Protein AF-A0A3L7XNQ2-F1 (afdb_monomer)

Secondary structure (DSSP, 8-state):
---S-EEEE--EEEES-HHHHHHIIIIIS--EEEEE-SSEEEEEEETTEEEEEEEGGGSSS-TTS---EEEEEE-S-HHHHHHHHHHTT--EEEEEE--TTSSEEEEEEE-TT--EEEEEEE-S-GGGTTTHHHHTTSPPEE-SSTT--EE-EEEEEEEES-HHHHHIIIIIIS--EEEEE-SSBEEEE-SSSEEEEEEETTTSSS---SS-S-EEEEEES-HHHHHHHHHT-TTSEE---S-EESTTS-EEEEEE-TT--EEEEEE--S-TT-HHHHHHTT------------------------PPPP-----

Mean predicted aligned error: 7.53 Å

Radius of gyration: 20.73 Å; Cα contacts (8 Å, |Δi|>4): 669; chains: 1; bounding box: 48×56×75 Å

Sequence (315 aa):
MPIHSLLATNPFFYYADLDAATRFYTETLGLELVADFGIARTIRTSPASFLTLMDIAHSLHKPDEPKAVTLAFVTEEVEEWYAHLQSQNVPIRHPLKSDKTKAHEGFVALDPAGYFLEFERFNPHPENERLLPQLAKIEPLSTATPDNLPLSATVLWLYYKEMAAAQHFLAEQLGLELAVDQGWAKVYAAGRSSFIGPVEAGVGLHAYAPEKLVTVGLITDNFPAWRAHLQAIPAFRLQTLDVEDVAGQLEFFYGFDPEDHYWEFEFYPAAPGNERLREILEIREIERLCNPRQSPNLLISNLLISSPNRHRSIQ

Nearest PDB structures (foldseek):
  6bnz-assembly1_A  TM=6.749E-01  e=4.059E-13  Zea mays
  6bnx-assembly1_A  TM=6.422E-01  e=2.650E-13  Zea mays
  5d7z-assembly1_A  TM=6.268E-01  e=2.236E-12  Zea mays
  1fa5-assembly1_B  TM=6.427E-01  e=2.904E-06  Escherichia coli
  2kjz-assembly1_B  TM=6.713E-01  e=1.044E-05  Agrobacterium fabrum str. C58

pLDDT: mean 87.75, std 19.29, range [29.02, 98.88]

Foldseek 3Di:
DQLADFAEWEKEFEDCCLVLLVCCCCVLVQWDFQFDPPQWTWTDQKLGYIYIYGYPVPDPDDLPAAQQKEKEFEAPPQVVNLVSCVVVVFAWPFHWDDDLQDQKTWTWTAGPSGHTYIYMYGHPDPQQPQPVVLLVVFDWQQGPRPVSGTTRAMEMEHEDQDVVQVCCCVCPLNVWDWRGDPPQKTWTDQHSRYIYMYGHAPVDPHHDGLGHSMETEIEHLPQVSVVVSLVPDPQWAWDDDPQDQPPLQKTWTWTAGNRRHIYIYIYGDPDPRCPSVCVSSVNDDDPPPPPPDDDDDDDDDDDDDDDDDDDDDDD

Solvent-accessible surface area (backbone atoms only — not comparable to full-atom values): 17464 Å² total; per-residue (Å²): 125,87,64,68,62,56,52,16,32,34,35,34,46,66,25,96,52,50,66,63,47,48,46,45,46,39,67,69,57,12,33,49,78,45,35,76,70,88,57,38,36,34,31,44,61,17,59,32,20,37,38,28,44,28,34,38,92,80,51,96,59,61,92,83,43,45,62,49,46,36,46,30,40,30,24,93,53,42,70,57,52,50,52,50,40,53,75,70,67,48,51,68,79,39,72,75,50,90,45,77,89,38,56,53,31,38,31,28,34,38,52,95,82,64,44,40,37,32,35,30,31,78,30,92,33,87,54,32,69,58,34,52,70,54,55,74,72,45,72,54,32,65,24,70,35,99,82,40,57,53,20,34,21,35,36,43,38,39,53,32,87,52,54,71,60,53,47,46,44,45,43,69,69,58,50,32,53,79,32,31,67,70,87,57,37,38,33,24,50,39,30,79,20,17,29,41,19,55,27,32,34,62,75,58,97,37,57,66,56,75,53,49,48,47,38,48,25,35,33,30,90,47,55,72,60,54,52,57,52,45,72,71,35,88,60,39,51,62,53,90,65,74,75,48,61,57,90,62,41,35,41,35,53,40,28,23,48,86,71,56,49,39,35,34,43,36,29,73,44,100,30,91,67,36,64,58,50,35,59,63,67,65,62,68,88,69,85,70,84,71,75,90,77,87,79,79,90,75,80,91,69,89,81,77,87,78,78,89,81,80,86,83,86,90,134

Structure (mmCIF, N/CA/C/O backbone):
data_AF-A0A3L7XNQ2-F1
#
_entry.id   AF-A0A3L7XNQ2-F1
#
loop_
_atom_site.group_PDB
_atom_site.id
_atom_site.type_symbol
_atom_site.label_atom_id
_atom_site.label_alt_id
_atom_site.label_comp_id
_atom_site.label_asym_id
_atom_site.label_entity_id
_atom_site.lab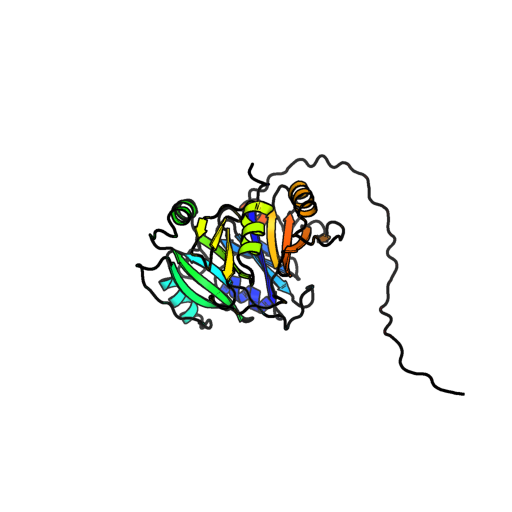el_seq_id
_atom_site.pdbx_PDB_ins_code
_atom_site.Cartn_x
_atom_site.Cartn_y
_atom_site.Cartn_z
_atom_site.occupancy
_atom_site.B_iso_or_equiv
_atom_site.auth_seq_id
_atom_site.auth_comp_id
_atom_site.auth_asym_id
_atom_site.auth_atom_id
_atom_site.pdbx_PDB_model_num
ATOM 1 N N . MET A 1 1 ? 25.137 0.771 2.788 1.00 32.06 1 MET A N 1
ATOM 2 C CA . MET A 1 1 ? 24.777 2.007 2.054 1.00 32.06 1 MET A CA 1
ATOM 3 C C . MET A 1 1 ? 23.276 1.956 1.837 1.00 32.06 1 MET A C 1
ATOM 5 O O . MET A 1 1 ? 22.823 0.836 1.641 1.00 32.06 1 MET A O 1
ATOM 9 N N . PRO A 1 2 ? 22.507 3.058 1.911 1.00 47.69 2 PRO A N 1
ATOM 10 C CA . PRO A 1 2 ? 21.096 2.980 1.550 1.00 47.69 2 PRO A CA 1
ATOM 11 C C . PRO A 1 2 ? 21.039 2.580 0.074 1.00 47.69 2 PRO A C 1
ATOM 13 O O . PRO A 1 2 ? 21.607 3.264 -0.783 1.00 47.69 2 PRO A O 1
ATOM 16 N N . ILE A 1 3 ? 20.492 1.395 -0.185 1.00 54.59 3 ILE A N 1
ATOM 17 C CA . ILE A 1 3 ? 20.361 0.801 -1.513 1.00 54.59 3 ILE A CA 1
ATOM 18 C C . ILE A 1 3 ? 19.237 1.582 -2.196 1.00 54.59 3 ILE A C 1
ATOM 20 O O . ILE A 1 3 ? 18.094 1.180 -2.139 1.00 54.59 3 ILE A O 1
ATOM 24 N N . HIS A 1 4 ? 19.573 2.747 -2.759 1.00 65.62 4 HIS A N 1
ATOM 25 C CA . HIS A 1 4 ? 18.696 3.611 -3.563 1.00 65.62 4 HIS A CA 1
ATOM 26 C C . HIS A 1 4 ? 17.441 4.160 -2.833 1.00 65.62 4 HIS A C 1
ATOM 28 O O . HIS A 1 4 ? 16.954 3.614 -1.851 1.00 65.62 4 HIS A O 1
ATOM 34 N N . SER A 1 5 ? 16.940 5.328 -3.247 1.00 81.75 5 SER A N 1
ATOM 35 C CA . SER A 1 5 ? 15.807 5.972 -2.562 1.00 81.75 5 SER A CA 1
ATOM 36 C C . SER A 1 5 ? 14.490 5.346 -3.030 1.00 81.75 5 SER A C 1
ATOM 38 O O . SER A 1 5 ? 14.182 5.385 -4.225 1.00 81.75 5 SER A O 1
ATOM 40 N N . LEU A 1 6 ? 13.728 4.749 -2.112 1.00 92.81 6 LEU A N 1
ATOM 41 C CA . LEU A 1 6 ? 12.301 4.475 -2.300 1.00 92.81 6 LEU A CA 1
ATOM 42 C C . LEU A 1 6 ? 11.516 5.632 -1.697 1.00 92.81 6 LEU A C 1
ATOM 44 O O . LEU A 1 6 ? 11.753 6.023 -0.553 1.00 92.81 6 LEU A O 1
ATOM 48 N N . LEU A 1 7 ? 10.591 6.181 -2.472 1.00 95.19 7 LEU A N 1
ATOM 49 C CA . LEU A 1 7 ? 9.817 7.348 -2.071 1.00 95.19 7 LEU A CA 1
ATOM 50 C C . LEU A 1 7 ? 8.512 6.939 -1.382 1.00 95.19 7 LEU A C 1
ATOM 52 O O . LEU A 1 7 ? 8.162 7.511 -0.346 1.00 95.19 7 LEU A O 1
ATOM 56 N N . ALA A 1 8 ? 7.820 5.944 -1.943 1.00 97.12 8 ALA A N 1
ATOM 57 C CA . ALA A 1 8 ? 6.505 5.490 -1.502 1.00 97.12 8 ALA A CA 1
ATOM 58 C C . ALA A 1 8 ? 6.181 4.086 -2.036 1.00 97.12 8 ALA A C 1
ATOM 60 O O . ALA A 1 8 ? 6.710 3.672 -3.068 1.00 97.12 8 ALA A O 1
ATOM 61 N N . THR A 1 9 ? 5.241 3.400 -1.387 1.00 98.31 9 THR A N 1
ATOM 62 C CA . THR A 1 9 ? 4.524 2.265 -1.987 1.00 98.31 9 THR A CA 1
ATOM 63 C C . THR A 1 9 ? 3.331 2.749 -2.809 1.00 98.31 9 THR A C 1
ATOM 65 O O . THR A 1 9 ? 2.683 3.735 -2.444 1.00 98.31 9 THR A O 1
ATOM 68 N N . ASN A 1 10 ? 2.997 1.998 -3.854 1.00 98.19 10 ASN A N 1
ATOM 69 C CA . ASN A 1 10 ? 1.815 2.168 -4.695 1.00 98.19 10 ASN A CA 1
ATOM 70 C C . ASN A 1 10 ? 1.246 0.789 -5.093 1.00 98.19 10 ASN A C 1
ATOM 72 O O . ASN A 1 10 ? 1.326 0.415 -6.254 1.00 98.19 10 ASN A O 1
ATOM 76 N N . PRO A 1 11 ? 0.739 -0.043 -4.162 1.00 98.38 11 PRO A N 1
ATOM 77 C CA . PRO A 1 11 ? 0.082 -1.297 -4.530 1.00 98.38 11 PRO A CA 1
ATOM 78 C C . PRO A 1 11 ? -1.024 -1.094 -5.569 1.00 98.38 11 PRO A C 1
ATOM 80 O O . PRO A 1 11 ? -1.662 -0.043 -5.602 1.00 98.38 11 PRO A O 1
ATOM 83 N N . PHE A 1 12 ? -1.289 -2.127 -6.370 1.00 98.12 12 PHE A N 1
ATOM 84 C CA . PHE A 1 12 ? -2.360 -2.113 -7.361 1.00 98.12 12 PHE A CA 1
ATOM 85 C C . PHE A 1 12 ? -3.416 -3.119 -6.948 1.00 98.12 12 PHE A C 1
ATOM 87 O O . PHE A 1 12 ? -3.134 -4.317 -6.837 1.00 98.12 12 PHE A O 1
ATOM 94 N N . PHE A 1 13 ? -4.632 -2.629 -6.745 1.00 98.56 13 PHE A N 1
ATOM 95 C CA . PHE A 1 13 ? -5.813 -3.464 -6.573 1.00 98.56 13 PHE A CA 1
ATOM 96 C C . PHE A 1 13 ? -6.629 -3.449 -7.862 1.00 98.56 13 PHE A C 1
ATOM 98 O O . PHE A 1 13 ? -6.710 -2.430 -8.552 1.00 98.56 13 PHE A O 1
ATOM 105 N N . TYR A 1 14 ? -7.227 -4.591 -8.188 1.00 98.19 14 TYR A N 1
ATOM 106 C CA . TYR A 1 14 ? -7.853 -4.824 -9.481 1.00 98.19 14 TYR A CA 1
ATOM 107 C C . TYR A 1 14 ? -9.366 -4.946 -9.365 1.00 98.19 14 TYR A C 1
ATOM 109 O O . TYR A 1 14 ? -9.895 -5.692 -8.534 1.00 98.19 14 TYR A O 1
ATOM 117 N N . TYR A 1 15 ? -10.068 -4.245 -10.251 1.00 97.94 15 TYR A N 1
ATOM 118 C CA . TYR A 1 15 ? -11.511 -4.072 -10.181 1.00 97.94 15 TYR A CA 1
ATOM 119 C C . TYR A 1 15 ? -12.162 -4.360 -11.526 1.00 97.94 15 TYR A C 1
ATOM 121 O O . TYR A 1 15 ? -11.694 -3.906 -12.564 1.00 97.94 15 TYR A O 1
ATOM 129 N N . ALA A 1 16 ? -13.282 -5.082 -11.493 1.00 97.06 16 ALA A N 1
ATOM 130 C CA . ALA A 1 16 ? -14.168 -5.212 -12.650 1.00 97.06 16 ALA A CA 1
ATOM 131 C C . ALA A 1 16 ? -15.026 -3.953 -12.872 1.00 97.06 16 ALA A C 1
ATOM 133 O O . ALA A 1 16 ? -15.450 -3.687 -13.991 1.00 97.06 16 ALA A O 1
ATOM 134 N N . ASP A 1 17 ? -15.289 -3.189 -11.806 1.00 97.69 17 ASP A N 1
ATOM 135 C CA . ASP A 1 17 ? -15.974 -1.895 -11.847 1.00 97.69 17 ASP A CA 1
ATOM 136 C C . ASP A 1 17 ? -15.060 -0.838 -11.209 1.00 97.69 17 ASP A C 1
ATOM 138 O O . ASP A 1 17 ? -15.077 -0.608 -9.995 1.00 97.69 17 ASP A O 1
ATOM 142 N N . LEU A 1 18 ? -14.203 -0.240 -12.042 1.00 98.06 18 LEU A N 1
ATOM 143 C CA . LEU A 1 18 ? -13.224 0.758 -11.612 1.00 98.06 18 LEU A CA 1
ATOM 144 C C . LEU A 1 18 ? -13.898 2.033 -11.077 1.00 98.06 18 LEU A C 1
ATOM 146 O O . LEU A 1 18 ? -13.394 2.660 -10.142 1.00 98.06 18 LEU A O 1
ATOM 150 N N . ASP A 1 19 ? -15.058 2.410 -11.619 1.00 98.31 19 ASP A N 1
ATOM 151 C CA . ASP A 1 19 ? -15.808 3.587 -11.175 1.00 98.31 19 ASP A CA 1
ATOM 152 C C . ASP A 1 19 ? -16.407 3.384 -9.781 1.00 98.31 19 ASP A C 1
ATOM 154 O O . ASP A 1 19 ? -16.355 4.295 -8.953 1.00 98.31 19 ASP A O 1
ATOM 158 N N . ALA A 1 20 ? -16.948 2.198 -9.487 1.00 98.50 20 ALA A N 1
ATOM 159 C CA . ALA A 1 20 ? -17.420 1.860 -8.146 1.00 98.50 20 ALA A CA 1
ATOM 160 C C . ALA A 1 20 ? -16.289 1.865 -7.115 1.00 98.50 20 ALA A C 1
ATOM 162 O O . ALA A 1 20 ? -16.466 2.424 -6.031 1.00 98.50 20 ALA A O 1
ATOM 163 N N . ALA A 1 21 ? -15.125 1.308 -7.463 1.00 98.75 21 ALA A N 1
ATOM 164 C CA . ALA A 1 21 ? -13.942 1.373 -6.611 1.00 98.75 21 ALA A CA 1
ATOM 165 C C . ALA A 1 21 ? -13.519 2.826 -6.365 1.00 98.75 21 ALA A C 1
ATOM 167 O O . ALA A 1 21 ? -13.354 3.241 -5.223 1.00 98.75 21 ALA A O 1
ATOM 168 N N . THR A 1 22 ? -13.435 3.629 -7.427 1.00 98.81 22 THR A N 1
ATOM 169 C CA . THR A 1 22 ? -13.030 5.039 -7.328 1.00 98.81 22 THR A CA 1
ATOM 170 C C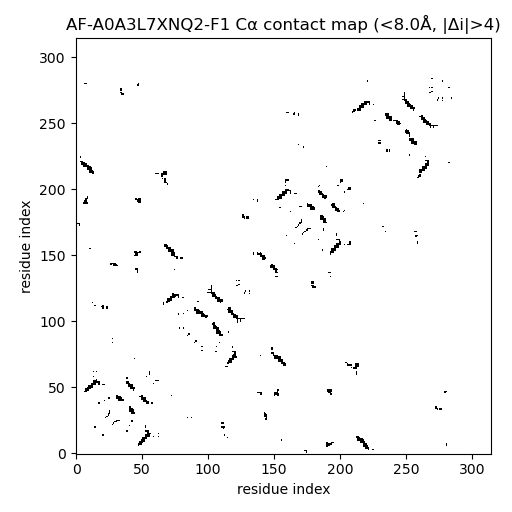 . THR A 1 22 ? -13.947 5.809 -6.387 1.00 98.81 22 THR A C 1
ATOM 172 O O . THR A 1 22 ? -13.447 6.422 -5.451 1.00 98.81 22 THR A O 1
ATOM 175 N N . ARG A 1 23 ? -15.276 5.699 -6.548 1.00 98.69 23 ARG A N 1
ATOM 176 C CA . ARG A 1 23 ? -16.238 6.344 -5.637 1.00 98.69 23 ARG A CA 1
ATOM 177 C C . ARG A 1 23 ? -16.070 5.887 -4.193 1.00 98.69 23 ARG A C 1
ATOM 179 O O . ARG A 1 23 ? -16.138 6.710 -3.290 1.00 98.69 23 ARG A O 1
ATOM 186 N N . PHE A 1 24 ? -15.823 4.602 -3.952 1.00 98.88 24 PHE A N 1
ATOM 187 C CA . PHE A 1 24 ? -15.570 4.120 -2.596 1.00 98.88 24 PHE A CA 1
ATOM 188 C C . PHE A 1 24 ? -14.347 4.814 -1.973 1.00 98.88 24 PHE A C 1
ATOM 190 O O . PHE A 1 24 ? -14.447 5.396 -0.894 1.00 98.88 24 PHE A O 1
ATOM 197 N N . TYR A 1 25 ? -13.209 4.838 -2.664 1.00 98.88 25 TYR A N 1
ATOM 198 C CA . TYR A 1 25 ? -12.003 5.459 -2.114 1.00 98.88 25 TYR A CA 1
ATOM 199 C C . TYR A 1 25 ? -12.113 6.990 -2.005 1.00 98.88 25 TYR A C 1
ATOM 201 O O . TYR A 1 25 ? -11.659 7.555 -1.012 1.00 98.88 25 TYR A O 1
ATOM 209 N N . THR A 1 26 ? -12.749 7.678 -2.957 1.00 98.75 26 THR A N 1
ATOM 210 C CA . THR A 1 26 ? -12.817 9.151 -2.952 1.00 98.75 26 THR A CA 1
ATOM 211 C C . THR A 1 26 ? -13.991 9.715 -2.157 1.00 98.75 26 THR A C 1
ATOM 213 O O . THR A 1 26 ? -13.853 10.755 -1.526 1.00 98.75 26 THR A O 1
ATOM 216 N N . GLU A 1 27 ? -15.154 9.063 -2.175 1.00 98.56 27 GLU A N 1
ATOM 217 C CA . GLU A 1 27 ? -16.382 9.568 -1.542 1.00 98.56 27 GLU A CA 1
ATOM 218 C C . GLU A 1 27 ? -16.641 8.903 -0.187 1.00 98.56 27 GLU A C 1
ATOM 220 O O . GLU A 1 27 ? -17.019 9.583 0.763 1.00 98.56 27 GLU A O 1
ATOM 225 N N . THR A 1 28 ? -16.419 7.586 -0.061 1.00 98.69 28 THR A N 1
ATOM 226 C CA . THR A 1 28 ? -16.610 6.881 1.220 1.00 98.69 28 THR A CA 1
ATOM 227 C C . THR A 1 28 ? -15.424 7.088 2.155 1.00 98.69 28 THR A C 1
ATOM 229 O O . THR A 1 28 ? -15.624 7.426 3.321 1.00 98.69 28 THR A O 1
ATOM 232 N N . LEU A 1 29 ? -14.193 6.919 1.662 1.00 98.75 29 LEU A N 1
ATOM 233 C CA . LEU A 1 29 ? -12.981 7.131 2.466 1.00 98.75 29 LEU A CA 1
ATOM 234 C C . LEU A 1 29 ? -12.441 8.567 2.391 1.00 98.75 29 LEU A C 1
ATOM 236 O O . LEU A 1 29 ? -11.548 8.917 3.155 1.00 98.75 29 LEU A O 1
ATOM 240 N N . GLY A 1 30 ? -12.969 9.414 1.502 1.00 98.69 30 GLY A N 1
ATOM 241 C CA . GLY A 1 30 ? -12.536 10.810 1.396 1.00 98.69 30 GLY A CA 1
ATOM 242 C C . GLY A 1 30 ? -11.094 10.981 0.902 1.00 98.69 30 GLY A C 1
ATOM 243 O O . GLY A 1 30 ? -10.460 11.980 1.243 1.00 98.69 30 GLY A O 1
ATOM 244 N N . LEU A 1 31 ? -10.539 10.008 0.174 1.00 98.75 31 LEU A N 1
ATOM 245 C CA . LEU A 1 31 ? -9.150 10.045 -0.286 1.00 98.75 31 LEU A CA 1
ATOM 246 C C . LEU A 1 31 ? -8.987 10.851 -1.581 1.00 98.75 31 LEU A C 1
ATOM 248 O O . LEU A 1 31 ? -9.895 10.956 -2.405 1.00 98.75 31 LEU A O 1
ATOM 252 N N . GLU A 1 32 ? -7.794 11.410 -1.771 1.00 98.44 32 GLU A N 1
ATOM 253 C CA . GLU A 1 32 ? -7.458 12.251 -2.922 1.00 98.44 32 GLU A CA 1
ATOM 254 C C . GLU A 1 32 ? -7.111 11.390 -4.150 1.00 98.44 32 GLU A C 1
ATOM 256 O O . GLU A 1 32 ? -6.174 10.592 -4.104 1.00 98.44 32 GLU A O 1
ATOM 261 N N . LEU A 1 33 ? -7.824 11.581 -5.266 1.00 98.00 33 LEU A N 1
ATOM 262 C CA . LEU A 1 33 ? -7.420 11.078 -6.584 1.00 98.00 33 LEU A CA 1
ATOM 263 C C . LEU A 1 33 ? -6.308 11.978 -7.137 1.00 98.00 33 LEU A C 1
ATOM 265 O O . LEU A 1 33 ? -6.560 13.137 -7.465 1.00 98.00 33 LEU A O 1
ATOM 269 N N . VAL A 1 34 ? -5.085 11.455 -7.229 1.00 97.06 34 VAL A N 1
ATOM 270 C CA . VAL A 1 34 ? -3.896 12.239 -7.613 1.00 97.06 34 VAL A CA 1
ATOM 271 C C . VAL A 1 34 ? -3.483 12.057 -9.070 1.00 97.06 34 VAL A C 1
ATOM 273 O O . VAL A 1 34 ? -2.780 12.915 -9.598 1.00 97.06 34 VAL A O 1
ATOM 276 N N . ALA A 1 35 ? -3.921 10.974 -9.716 1.00 93.56 35 ALA A N 1
ATOM 277 C CA . ALA A 1 35 ? -3.723 10.729 -11.142 1.00 93.56 35 ALA A CA 1
ATOM 278 C C . ALA A 1 35 ? -4.839 9.834 -11.705 1.00 93.56 35 ALA A C 1
ATOM 280 O O . ALA A 1 35 ? -5.308 8.919 -11.025 1.00 93.56 35 ALA A O 1
ATOM 281 N N . ASP A 1 36 ? -5.242 10.084 -12.952 1.00 93.12 36 ASP A N 1
ATOM 282 C CA . ASP A 1 36 ? -6.218 9.280 -13.695 1.00 93.12 36 ASP A CA 1
ATOM 283 C C . ASP A 1 36 ? -5.703 9.041 -15.122 1.00 93.12 36 ASP A C 1
ATOM 285 O O . ASP A 1 36 ? -5.528 9.980 -15.902 1.00 93.12 36 ASP A O 1
ATOM 289 N N . PHE A 1 37 ? -5.458 7.773 -15.445 1.00 87.75 37 PHE A N 1
ATOM 290 C CA . PHE A 1 37 ? -4.975 7.296 -16.741 1.00 87.75 37 PHE A CA 1
ATOM 291 C C . PHE A 1 37 ? -6.063 6.529 -17.516 1.00 87.75 37 PHE A C 1
ATOM 293 O O . PHE A 1 37 ? -5.774 5.783 -18.452 1.00 87.75 37 PHE A O 1
ATOM 300 N N . GLY A 1 38 ? -7.331 6.669 -17.121 1.00 89.62 38 GLY A N 1
ATOM 301 C CA . GLY A 1 38 ? -8.489 6.007 -17.720 1.00 89.62 38 GLY A CA 1
ATOM 302 C C . GLY A 1 38 ? -8.659 4.556 -17.268 1.00 89.62 38 GLY A C 1
ATOM 303 O O . GLY A 1 38 ? -9.701 4.215 -16.715 1.00 89.62 38 GLY A O 1
ATOM 304 N N . ILE A 1 39 ? -7.642 3.714 -17.480 1.00 91.44 39 ILE A N 1
ATOM 305 C CA . ILE A 1 39 ? -7.636 2.295 -17.058 1.00 91.44 39 ILE A CA 1
ATOM 306 C C . ILE A 1 39 ? -7.026 2.078 -15.667 1.00 91.44 39 ILE A C 1
ATOM 308 O O . ILE A 1 39 ? -7.153 0.996 -15.099 1.00 91.44 39 ILE A O 1
ATOM 312 N N . ALA A 1 40 ? -6.363 3.104 -15.131 1.00 93.88 40 ALA A N 1
ATOM 313 C CA . ALA A 1 40 ? -5.728 3.104 -13.824 1.00 93.88 40 ALA A CA 1
ATOM 314 C C . ALA A 1 40 ? -5.941 4.460 -13.148 1.00 93.88 40 ALA A C 1
ATOM 316 O O . ALA A 1 40 ? -5.846 5.502 -13.799 1.00 93.88 40 ALA A O 1
ATOM 317 N N . ARG A 1 41 ? -6.214 4.454 -11.844 1.00 96.62 41 ARG A N 1
ATOM 318 C CA . ARG A 1 41 ? -6.448 5.657 -11.036 1.00 96.62 41 ARG A CA 1
ATOM 319 C C . ARG A 1 41 ? -5.668 5.564 -9.739 1.00 96.62 41 ARG A C 1
ATOM 321 O O . ARG A 1 41 ? -5.864 4.621 -8.981 1.00 96.62 41 ARG A O 1
ATOM 328 N N . THR A 1 42 ? -4.811 6.536 -9.464 1.00 97.75 42 THR A N 1
ATOM 329 C CA . THR A 1 42 ? -3.955 6.522 -8.274 1.00 97.75 42 THR A CA 1
ATOM 330 C C . THR A 1 42 ? -4.560 7.391 -7.182 1.00 97.75 42 THR A C 1
ATOM 332 O O . THR A 1 42 ? -4.795 8.586 -7.368 1.00 97.75 42 THR A O 1
ATOM 335 N N . ILE A 1 43 ? -4.803 6.777 -6.029 1.00 98.50 43 ILE A N 1
ATOM 336 C CA . ILE A 1 43 ? -5.354 7.396 -4.827 1.00 98.50 43 ILE A CA 1
ATOM 337 C C . ILE A 1 43 ? -4.229 7.616 -3.819 1.00 98.50 43 ILE A C 1
ATOM 339 O O . ILE A 1 43 ? -3.409 6.729 -3.593 1.00 98.50 43 ILE A O 1
ATOM 343 N N . ARG A 1 44 ? -4.200 8.778 -3.170 1.00 98.62 44 ARG A N 1
ATOM 344 C CA . ARG A 1 44 ? -3.300 9.045 -2.045 1.00 98.62 44 ARG A CA 1
ATOM 345 C C . ARG A 1 44 ? -3.876 8.461 -0.758 1.00 98.62 44 ARG A C 1
ATOM 347 O O . ARG A 1 44 ? -4.966 8.842 -0.339 1.00 98.62 44 ARG A O 1
ATOM 354 N N . THR A 1 45 ? -3.128 7.570 -0.115 1.00 98.50 45 THR A N 1
ATOM 355 C CA . THR A 1 45 ? -3.577 6.825 1.075 1.00 98.50 45 THR A CA 1
ATOM 356 C C . THR A 1 45 ? -2.990 7.347 2.383 1.00 98.50 45 THR A C 1
ATOM 358 O O . THR A 1 45 ? -3.594 7.191 3.438 1.00 98.50 45 THR A O 1
ATOM 361 N N . SER A 1 46 ? -1.817 7.976 2.331 1.00 98.06 46 SER A N 1
ATOM 362 C CA . SER A 1 46 ? -1.185 8.667 3.462 1.00 98.06 46 SER A CA 1
ATOM 363 C C . SER A 1 46 ? -0.309 9.818 2.927 1.00 98.06 46 SER A C 1
ATOM 365 O O . SER A 1 46 ? -0.289 10.042 1.711 1.00 98.06 46 SER A O 1
ATOM 367 N N . PRO A 1 47 ? 0.414 10.588 3.763 1.00 97.50 47 PRO A N 1
ATOM 368 C CA . PRO A 1 47 ? 1.191 11.743 3.305 1.00 97.50 47 PRO A CA 1
ATOM 369 C C . PRO A 1 47 ? 2.105 11.465 2.104 1.00 97.50 47 PRO A C 1
ATOM 371 O O . PRO A 1 47 ? 2.199 12.311 1.220 1.00 97.50 47 PRO A O 1
ATOM 374 N N . ALA A 1 48 ? 2.709 10.282 2.035 1.00 95.50 48 ALA A N 1
ATOM 375 C CA . ALA A 1 48 ? 3.555 9.797 0.948 1.00 95.50 48 ALA A CA 1
ATOM 376 C C . ALA A 1 48 ? 3.400 8.269 0.757 1.00 95.50 48 ALA A C 1
ATOM 378 O O . ALA A 1 48 ? 4.367 7.511 0.836 1.00 95.50 48 ALA A O 1
ATOM 379 N N . SER A 1 49 ? 2.163 7.817 0.534 1.00 97.88 49 SER A N 1
ATOM 380 C CA . SER A 1 49 ? 1.839 6.472 0.038 1.00 97.88 49 SER A CA 1
ATOM 381 C C . SER A 1 49 ? 0.588 6.513 -0.836 1.00 97.88 49 SER A C 1
ATOM 383 O O . SER A 1 49 ? -0.228 7.437 -0.707 1.00 97.88 49 SER A O 1
ATOM 385 N N . PHE A 1 50 ? 0.446 5.525 -1.717 1.00 98.75 50 PHE A N 1
ATOM 386 C CA . PHE A 1 50 ? -0.612 5.491 -2.719 1.00 98.75 50 PHE A CA 1
ATOM 387 C C . PHE A 1 50 ? -1.249 4.106 -2.841 1.00 98.75 50 PHE A C 1
ATOM 389 O O . PHE A 1 50 ? -0.721 3.115 -2.343 1.00 98.75 50 PHE A O 1
ATOM 396 N N . LEU A 1 51 ? -2.380 4.056 -3.534 1.00 98.81 51 LEU A N 1
ATOM 397 C CA . LEU A 1 51 ? -3.032 2.847 -4.018 1.00 98.81 51 LEU A CA 1
ATOM 398 C C . LEU A 1 51 ? -3.495 3.114 -5.448 1.00 98.81 51 LEU A C 1
ATOM 400 O O . LEU A 1 51 ? -4.282 4.033 -5.682 1.00 98.81 51 LEU A O 1
ATOM 404 N N . THR A 1 52 ? -3.049 2.300 -6.396 1.00 98.38 52 THR A N 1
ATOM 405 C CA . THR A 1 52 ? -3.551 2.343 -7.767 1.00 98.38 52 THR A CA 1
ATOM 406 C C . THR A 1 52 ? -4.723 1.380 -7.922 1.00 98.38 52 THR A C 1
ATOM 408 O O . THR A 1 52 ? -4.643 0.188 -7.634 1.00 98.38 52 THR A O 1
ATOM 411 N N . LEU A 1 53 ? -5.854 1.916 -8.364 1.00 98.62 53 LEU A N 1
ATOM 412 C CA . LEU A 1 53 ? -7.037 1.164 -8.746 1.00 98.62 53 LEU A CA 1
ATOM 413 C C . LEU A 1 53 ? -6.924 0.859 -10.237 1.00 98.62 53 LEU A C 1
ATOM 415 O O . LEU A 1 53 ? -6.851 1.788 -11.039 1.00 98.62 53 LEU A O 1
ATOM 419 N N . MET A 1 54 ? -6.897 -0.416 -10.605 1.00 96.81 54 MET A N 1
ATOM 420 C CA . MET A 1 54 ? -6.664 -0.859 -11.979 1.00 96.81 54 MET A CA 1
ATOM 421 C C . MET A 1 54 ? -7.879 -1.611 -12.522 1.00 96.81 54 MET A C 1
ATOM 423 O O . MET A 1 54 ? -8.463 -2.447 -11.827 1.00 96.81 54 MET A O 1
ATOM 427 N N . ASP A 1 55 ? -8.247 -1.350 -13.775 1.00 96.12 55 ASP A N 1
ATOM 428 C CA . ASP A 1 55 ? -9.218 -2.180 -14.485 1.00 96.12 55 ASP A CA 1
ATOM 429 C C . ASP A 1 55 ? -8.619 -3.572 -14.741 1.00 96.12 55 ASP A C 1
ATOM 431 O O . ASP A 1 55 ? -7.614 -3.732 -15.443 1.00 96.12 55 ASP A O 1
ATOM 435 N N . ILE A 1 56 ? -9.256 -4.601 -14.176 1.00 95.12 56 ILE A N 1
ATOM 436 C CA . ILE A 1 56 ? -8.822 -5.994 -14.313 1.00 95.12 56 ILE A CA 1
ATOM 437 C C . ILE A 1 56 ? -8.755 -6.448 -15.777 1.00 95.12 56 ILE A C 1
ATOM 439 O O . ILE A 1 56 ? -7.904 -7.272 -16.118 1.00 95.12 56 ILE A O 1
ATOM 443 N N . ALA A 1 57 ? -9.601 -5.899 -16.658 1.00 93.38 57 ALA A N 1
ATOM 444 C CA . ALA A 1 57 ? -9.641 -6.259 -18.075 1.00 93.38 57 ALA A CA 1
ATOM 445 C C . ALA A 1 57 ? -8.348 -5.896 -18.828 1.00 93.38 57 ALA A C 1
ATOM 447 O O . ALA A 1 57 ? -8.093 -6.435 -19.907 1.00 93.38 57 ALA A O 1
ATOM 448 N N . HIS A 1 58 ? -7.534 -5.010 -18.249 1.00 88.12 58 HIS A N 1
ATOM 449 C CA . HIS A 1 58 ? -6.271 -4.526 -18.798 1.00 88.12 58 HIS A CA 1
ATOM 450 C C . HIS A 1 58 ? -5.045 -5.021 -18.012 1.00 88.12 58 HIS A C 1
ATOM 452 O O . HIS A 1 58 ? -3.948 -4.501 -18.199 1.00 88.12 58 HIS A O 1
ATOM 458 N N . SER A 1 59 ? -5.216 -6.013 -17.132 1.00 84.38 59 SER A N 1
ATOM 459 C CA . SER A 1 59 ? -4.146 -6.527 -16.271 1.00 84.38 59 SER A CA 1
ATOM 460 C C . SER A 1 59 ? -3.538 -7.845 -16.766 1.00 84.38 59 SER A C 1
ATOM 462 O O . SER A 1 59 ? -4.125 -8.560 -17.578 1.00 84.38 59 SER A O 1
ATOM 464 N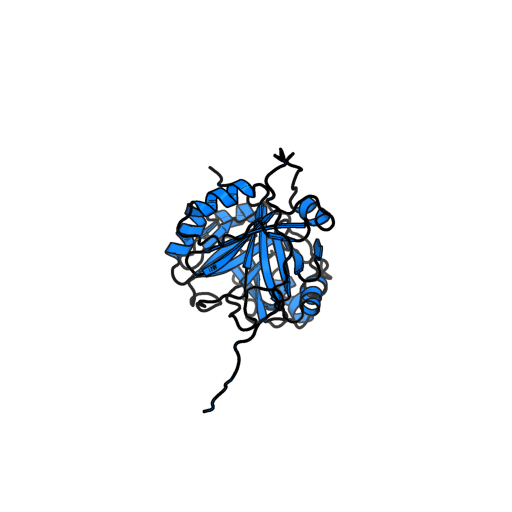 N . LEU A 1 60 ? -2.361 -8.189 -16.230 1.00 79.06 60 LEU A N 1
ATOM 465 C CA . LEU A 1 60 ? -1.738 -9.510 -16.397 1.00 79.06 60 LEU A CA 1
ATOM 466 C C . LEU A 1 60 ? -2.362 -10.586 -15.492 1.00 79.06 60 LEU A C 1
ATOM 468 O O . LEU A 1 60 ? -2.104 -11.774 -15.690 1.00 79.06 60 LEU A O 1
ATOM 472 N N . HIS A 1 61 ? -3.170 -10.177 -14.514 1.00 87.38 61 HIS A N 1
ATOM 473 C CA . HIS A 1 61 ? -3.837 -11.075 -13.586 1.00 87.38 61 HIS A CA 1
ATOM 474 C C . HIS A 1 61 ? -5.146 -11.614 -14.161 1.00 87.38 61 HIS A C 1
ATOM 476 O O . HIS A 1 61 ? -5.833 -10.961 -14.952 1.00 87.38 61 HIS A O 1
ATOM 482 N N . LYS A 1 62 ? -5.550 -12.801 -13.706 1.00 88.50 62 LYS A N 1
ATOM 483 C CA . LYS A 1 62 ? -6.900 -13.313 -13.959 1.00 88.50 62 LYS A CA 1
ATOM 484 C C . LYS A 1 62 ? -7.874 -12.790 -12.892 1.00 88.50 62 LYS A C 1
ATOM 486 O O . LYS A 1 62 ? -7.515 -12.726 -11.717 1.00 88.50 62 LYS A O 1
ATOM 491 N N . PRO A 1 63 ? -9.134 -12.475 -13.252 1.00 88.31 63 PRO A N 1
ATOM 492 C CA . PRO A 1 63 ? -10.113 -11.941 -12.299 1.00 88.31 63 PRO A CA 1
ATOM 493 C C . PRO A 1 63 ? -10.442 -12.846 -11.100 1.00 88.31 63 PRO A C 1
ATOM 495 O O . PRO A 1 63 ? -10.957 -12.359 -10.094 1.00 88.31 63 PRO A O 1
ATOM 498 N N . ASP A 1 64 ? -10.213 -14.156 -11.216 1.00 91.62 64 ASP A N 1
ATOM 499 C CA . ASP A 1 64 ? -10.501 -15.165 -10.193 1.00 91.62 64 ASP A CA 1
ATOM 500 C C . ASP A 1 64 ? -9.308 -15.481 -9.277 1.00 91.62 64 ASP A C 1
ATOM 502 O O . ASP A 1 64 ? -9.449 -16.285 -8.352 1.00 91.62 64 ASP A O 1
ATOM 506 N N . GLU A 1 65 ? -8.158 -14.831 -9.487 1.00 95.38 65 GLU A N 1
ATOM 507 C CA . GLU A 1 65 ? -7.005 -14.981 -8.604 1.00 95.38 65 GLU A CA 1
ATOM 508 C C . GLU A 1 65 ? -7.343 -14.554 -7.161 1.00 95.38 65 GLU A C 1
ATOM 510 O O . GLU A 1 65 ? -8.069 -13.576 -6.933 1.00 95.38 65 GLU A O 1
ATOM 515 N N . PRO A 1 66 ? -6.811 -15.256 -6.144 1.00 95.94 66 PRO A N 1
ATOM 516 C CA . PRO A 1 66 ? -7.047 -14.896 -4.753 1.00 95.94 66 PRO A CA 1
ATOM 517 C C . PRO A 1 66 ? -6.521 -13.498 -4.411 1.00 95.94 66 PRO A C 1
ATOM 519 O O . PRO A 1 66 ? -5.359 -13.176 -4.645 1.00 95.94 66 PRO A O 1
ATOM 522 N N . LYS A 1 67 ? -7.340 -12.687 -3.738 1.00 96.12 67 LYS A N 1
ATOM 523 C CA . LYS A 1 67 ? -6.926 -11.408 -3.133 1.00 96.12 67 LYS A CA 1
ATOM 524 C C . LYS A 1 67 ? -6.183 -11.648 -1.813 1.00 96.12 67 LYS A C 1
ATOM 526 O O . LYS A 1 67 ? -6.646 -11.245 -0.752 1.00 96.12 67 LYS A O 1
ATOM 531 N N . ALA A 1 68 ? -5.085 -12.402 -1.859 1.00 95.19 68 ALA A N 1
ATOM 532 C CA . ALA A 1 68 ? -4.270 -12.747 -0.693 1.00 95.19 68 ALA A CA 1
ATOM 533 C C . ALA A 1 68 ? -3.364 -11.571 -0.286 1.00 95.19 68 ALA A C 1
ATOM 535 O O . ALA A 1 68 ? -2.143 -11.661 -0.361 1.00 95.19 68 ALA A O 1
ATOM 536 N N . VAL A 1 69 ? -3.986 -10.451 0.087 1.00 97.81 69 VAL A N 1
ATOM 537 C CA . VAL A 1 69 ? -3.328 -9.200 0.474 1.00 97.81 69 VAL A CA 1
ATOM 538 C C . VAL A 1 69 ? -4.241 -8.397 1.396 1.00 97.81 69 VAL A C 1
ATOM 540 O O . VAL A 1 69 ? -5.464 -8.426 1.256 1.00 97.81 69 VAL A O 1
ATOM 543 N N . THR A 1 70 ? -3.648 -7.649 2.321 1.00 98.69 70 THR A N 1
ATOM 544 C CA . THR A 1 70 ? -4.358 -6.654 3.133 1.00 98.69 70 THR A CA 1
ATOM 545 C C . THR A 1 70 ? -3.613 -5.327 3.050 1.00 98.69 70 THR A C 1
ATOM 547 O O . THR A 1 70 ? -2.389 -5.299 3.164 1.00 98.69 70 THR A O 1
ATOM 550 N N . LEU A 1 71 ? -4.343 -4.230 2.848 1.00 98.88 71 LEU A N 1
ATOM 551 C CA . LEU A 1 71 ? -3.802 -2.880 2.993 1.00 98.88 71 LEU A CA 1
ATOM 552 C C . LEU A 1 71 ? -4.265 -2.322 4.335 1.00 98.88 71 LEU A C 1
ATOM 554 O O . LEU A 1 71 ? -5.460 -2.100 4.529 1.00 98.88 71 LEU A O 1
ATOM 558 N N . ALA A 1 72 ? -3.328 -2.113 5.253 1.00 98.75 72 ALA A N 1
ATOM 559 C CA . ALA A 1 72 ? -3.599 -1.459 6.519 1.00 98.75 72 ALA A CA 1
ATOM 560 C C . ALA A 1 72 ? -3.397 0.052 6.409 1.00 98.75 72 ALA A C 1
ATOM 562 O O . ALA A 1 72 ? -2.404 0.519 5.849 1.00 98.75 72 ALA A O 1
ATOM 563 N N . PHE A 1 73 ? -4.330 0.802 6.978 1.00 98.88 73 PHE A N 1
ATOM 564 C CA . PHE A 1 73 ? -4.300 2.237 7.183 1.00 98.88 73 PHE A CA 1
ATOM 565 C C . PHE A 1 73 ? -3.997 2.516 8.655 1.00 98.88 73 PHE A C 1
ATOM 567 O O . PHE A 1 73 ? -4.748 2.112 9.544 1.00 98.88 73 PHE A O 1
ATOM 574 N N . VAL A 1 74 ? -2.896 3.219 8.915 1.00 98.69 74 VAL A N 1
ATOM 575 C CA . VAL A 1 74 ? -2.468 3.560 10.275 1.00 98.69 74 VAL A CA 1
ATOM 576 C C . VAL A 1 74 ? -3.094 4.882 10.692 1.00 98.69 74 VAL A C 1
ATOM 578 O O . VAL A 1 74 ? -2.928 5.885 9.997 1.00 98.69 74 VAL A O 1
ATOM 581 N N . THR A 1 75 ? -3.783 4.903 11.826 1.00 98.44 75 THR A N 1
ATOM 582 C CA . THR A 1 75 ? -4.507 6.076 12.337 1.00 98.44 75 THR A CA 1
ATOM 583 C C . THR A 1 75 ? -4.583 6.031 13.861 1.00 98.44 75 THR A C 1
ATOM 585 O O . THR A 1 75 ? -4.593 4.950 14.447 1.00 98.44 75 THR A O 1
ATOM 588 N N . GLU A 1 76 ? -4.626 7.190 14.521 1.00 97.38 76 GLU A N 1
ATOM 589 C CA . GLU A 1 76 ? -4.888 7.242 15.963 1.00 97.38 76 GLU A CA 1
ATOM 590 C C . GLU A 1 76 ? -6.399 7.220 16.261 1.00 97.38 76 GLU A C 1
ATOM 592 O O . GLU A 1 76 ? -6.793 6.959 17.394 1.00 97.38 76 GLU A O 1
ATOM 597 N N . GLU A 1 77 ? -7.240 7.420 15.245 1.00 97.44 77 GLU A N 1
ATOM 598 C CA . GLU A 1 77 ? -8.694 7.595 15.290 1.00 97.44 77 GLU A CA 1
ATOM 599 C C . GLU A 1 77 ? -9.423 6.334 14.785 1.00 97.44 77 GLU A C 1
ATOM 601 O O . GLU A 1 77 ? -10.351 6.382 13.970 1.00 97.44 77 GLU A O 1
ATOM 606 N N . VAL A 1 78 ? -8.954 5.157 15.219 1.00 97.62 78 VAL A N 1
ATOM 607 C CA . VAL A 1 78 ? -9.480 3.849 14.779 1.00 97.62 78 VAL A CA 1
ATOM 608 C C . VAL A 1 78 ? -10.963 3.701 15.125 1.00 97.62 78 VAL A C 1
ATOM 610 O O . VAL A 1 78 ? -11.739 3.171 14.329 1.00 97.62 78 VAL A O 1
ATOM 613 N N . GLU A 1 79 ? -11.374 4.157 16.308 1.00 97.75 79 GLU A N 1
ATOM 614 C CA . GLU A 1 79 ? -12.766 4.127 16.751 1.00 97.75 79 GLU A CA 1
ATOM 615 C C . GLU A 1 79 ? -13.681 4.975 15.852 1.00 97.75 79 GLU A C 1
ATOM 617 O O . GLU A 1 79 ? -14.783 4.543 15.497 1.00 97.75 79 GLU A O 1
ATOM 622 N N . GLU A 1 80 ? -13.225 6.160 15.457 1.00 98.44 80 GLU A N 1
ATOM 623 C CA . GLU A 1 80 ? -13.952 7.090 14.599 1.00 98.44 80 GLU A CA 1
ATOM 624 C C . GLU A 1 80 ? -14.038 6.570 13.162 1.00 98.44 80 GLU A C 1
ATOM 626 O O . GLU A 1 80 ? -15.120 6.581 12.573 1.00 98.44 80 GLU A O 1
ATOM 631 N N . TRP A 1 81 ? -12.945 6.019 12.623 1.00 98.69 81 TRP A N 1
ATOM 632 C CA . TRP A 1 81 ? -12.963 5.315 11.338 1.00 98.69 81 TRP A CA 1
ATOM 633 C C . TRP A 1 81 ? -13.944 4.144 11.349 1.00 98.69 81 TRP A C 1
ATOM 635 O O . TRP A 1 81 ? -14.720 3.977 10.406 1.00 98.69 81 TRP A O 1
ATOM 645 N N . TYR A 1 82 ? -13.968 3.361 12.429 1.00 98.56 82 TYR A N 1
ATOM 646 C CA . TYR A 1 82 ? -14.906 2.252 12.571 1.00 98.56 82 TYR A CA 1
ATOM 647 C C . TYR A 1 82 ? -16.361 2.734 12.536 1.00 98.56 82 TYR A C 1
ATOM 649 O O . TYR A 1 82 ? -17.170 2.209 11.767 1.00 98.56 82 TYR A O 1
ATOM 657 N N . ALA A 1 83 ? -16.689 3.763 13.321 1.00 98.50 83 ALA A N 1
ATOM 658 C CA . ALA A 1 83 ? -18.025 4.350 13.354 1.00 98.50 83 ALA A CA 1
ATOM 659 C C . ALA A 1 83 ? -18.428 4.955 11.997 1.00 98.50 83 ALA A C 1
ATOM 661 O O . ALA A 1 83 ? -19.554 4.741 11.535 1.00 98.50 83 ALA A O 1
ATOM 662 N N . HIS A 1 84 ? -17.504 5.655 11.329 1.00 98.69 84 HIS A N 1
ATOM 663 C CA . HIS A 1 84 ? -17.715 6.224 9.998 1.00 98.69 84 HIS A CA 1
ATOM 664 C C . HIS A 1 84 ? -18.056 5.133 8.983 1.00 98.69 84 HIS A C 1
ATOM 666 O O . HIS A 1 84 ? -19.121 5.188 8.368 1.00 98.69 84 HIS A O 1
ATOM 672 N N . LEU A 1 85 ? -17.237 4.083 8.869 1.00 98.62 85 LEU A N 1
ATOM 673 C CA . LEU A 1 85 ? -17.480 3.000 7.910 1.00 98.62 85 LEU A CA 1
ATOM 674 C C . LEU A 1 85 ? -18.765 2.217 8.203 1.00 98.62 85 LEU A C 1
ATOM 676 O O . LEU A 1 85 ? -19.479 1.843 7.270 1.00 98.62 85 LEU A O 1
ATOM 680 N N . GLN A 1 86 ? -19.122 2.035 9.477 1.00 98.50 86 GLN A N 1
ATOM 681 C CA . GLN A 1 86 ? -20.423 1.474 9.846 1.00 98.50 86 GLN A CA 1
ATOM 682 C C . GLN A 1 86 ? -21.584 2.361 9.381 1.00 98.50 86 GLN A C 1
ATOM 684 O O . GLN A 1 86 ? -22.557 1.847 8.828 1.00 98.50 86 GLN A O 1
ATOM 689 N N . SER A 1 87 ? -21.482 3.683 9.553 1.00 98.31 87 SER A N 1
ATOM 690 C CA . SER A 1 87 ? -22.511 4.631 9.099 1.00 98.31 87 SER A CA 1
ATOM 691 C C . SER A 1 87 ? -22.691 4.627 7.575 1.00 98.31 87 SER A C 1
ATOM 693 O O . SER A 1 87 ? -23.804 4.803 7.078 1.00 98.31 87 SER A O 1
ATOM 695 N N . GLN A 1 88 ? -21.608 4.355 6.841 1.00 98.25 88 GLN A N 1
ATOM 696 C CA . GLN A 1 88 ? -21.591 4.216 5.385 1.00 98.25 88 GLN A CA 1
ATOM 697 C C . GLN A 1 88 ? -22.013 2.813 4.907 1.00 98.25 88 GLN A C 1
ATOM 699 O O . GLN A 1 88 ? -22.056 2.560 3.706 1.00 98.25 88 GLN A O 1
ATOM 704 N N . ASN A 1 89 ? -22.373 1.902 5.821 1.00 98.25 89 ASN A N 1
ATOM 705 C CA . ASN A 1 89 ? -22.726 0.503 5.540 1.00 98.25 89 ASN A CA 1
ATOM 706 C C . ASN A 1 89 ? -21.612 -0.290 4.830 1.00 98.25 89 ASN A C 1
ATOM 708 O O . ASN A 1 89 ? -21.893 -1.224 4.075 1.00 98.25 89 ASN A O 1
ATOM 712 N N . VAL A 1 90 ? -20.348 0.058 5.079 1.00 98.75 90 VAL A N 1
ATOM 713 C CA . VAL A 1 90 ? -19.207 -0.706 4.565 1.00 98.75 90 VAL A CA 1
ATOM 714 C C . VAL A 1 90 ? -19.145 -2.062 5.282 1.00 98.75 90 VAL A C 1
ATOM 716 O O . VAL A 1 90 ? -19.244 -2.106 6.514 1.00 98.75 90 VAL A O 1
ATOM 719 N N . PRO A 1 91 ? -18.985 -3.190 4.563 1.00 98.69 91 PRO A N 1
ATOM 720 C CA . PRO A 1 91 ? -18.914 -4.500 5.196 1.00 98.69 91 PRO A CA 1
ATOM 721 C C . PRO A 1 91 ? -17.706 -4.623 6.131 1.00 98.69 91 PRO A C 1
ATOM 723 O O . PRO A 1 91 ? -16.558 -4.474 5.716 1.00 98.69 91 PRO A O 1
ATOM 726 N N . ILE A 1 92 ? -17.966 -4.967 7.392 1.00 98.62 92 ILE A N 1
ATOM 727 C CA . ILE A 1 92 ? -16.930 -5.237 8.391 1.00 98.62 92 ILE A CA 1
ATOM 728 C C . ILE A 1 92 ? -16.653 -6.741 8.434 1.00 98.62 92 ILE A C 1
ATOM 730 O O . ILE A 1 92 ? -17.508 -7.538 8.828 1.00 98.62 92 ILE A O 1
ATOM 734 N N . ARG A 1 93 ? -15.438 -7.137 8.048 1.00 98.12 93 ARG A N 1
ATOM 735 C CA . ARG A 1 93 ? -14.964 -8.527 8.065 1.00 98.12 93 ARG A CA 1
ATOM 736 C C . ARG A 1 93 ? -14.551 -8.976 9.463 1.00 98.12 93 ARG A C 1
ATOM 738 O O . ARG A 1 93 ? -14.870 -10.103 9.860 1.00 98.12 93 ARG A O 1
ATOM 745 N N . HIS A 1 94 ? -13.840 -8.107 10.178 1.00 97.81 94 HIS A N 1
ATOM 746 C CA . HIS A 1 94 ? -13.423 -8.299 11.562 1.00 97.81 94 HIS A CA 1
ATOM 747 C C . HIS A 1 94 ? -13.758 -7.030 12.353 1.00 97.81 94 HIS A C 1
ATOM 749 O O . HIS A 1 94 ? -13.248 -5.969 12.004 1.00 97.81 94 HIS A O 1
ATOM 755 N N . PRO A 1 95 ? -14.627 -7.106 13.378 1.00 97.81 95 PRO A N 1
ATOM 756 C CA . PRO A 1 95 ? -15.011 -5.932 14.151 1.00 97.81 95 PRO A CA 1
ATOM 757 C C . PRO A 1 95 ? -13.846 -5.426 14.997 1.00 97.81 95 PRO A C 1
ATOM 759 O O . PRO A 1 95 ? -12.964 -6.207 15.365 1.00 97.81 95 PRO A O 1
ATOM 762 N N . LEU A 1 96 ? -13.904 -4.141 15.353 1.00 96.88 96 LEU A N 1
ATOM 763 C CA . LEU A 1 96 ? -12.924 -3.510 16.227 1.00 96.88 96 LEU A CA 1
ATOM 764 C C . LEU A 1 96 ? -12.776 -4.280 17.539 1.00 96.88 96 LEU A C 1
ATOM 766 O O . LEU A 1 96 ? -13.750 -4.531 18.255 1.00 96.88 96 LEU A O 1
ATOM 770 N N . LYS A 1 97 ? -11.531 -4.632 17.854 1.00 91.00 97 LYS A N 1
ATOM 771 C CA . LYS A 1 97 ? -11.132 -5.159 19.156 1.00 91.00 97 LYS A CA 1
ATOM 772 C C . LYS A 1 97 ? -10.150 -4.184 19.775 1.00 91.00 97 LYS A C 1
ATOM 774 O O . LYS A 1 97 ? -9.030 -4.078 19.291 1.00 91.00 97 LYS A O 1
ATOM 779 N N . SER A 1 98 ? -10.573 -3.510 20.840 1.00 86.31 98 SER A N 1
ATOM 780 C CA . SER A 1 98 ? -9.686 -2.621 21.580 1.00 86.31 98 SER A CA 1
ATOM 781 C C . SER A 1 98 ? -9.020 -3.358 22.737 1.00 86.31 98 SER A C 1
ATOM 783 O O . SER A 1 98 ? -9.694 -3.917 23.607 1.00 86.31 98 SER A O 1
ATOM 785 N N . ASP A 1 99 ? -7.691 -3.370 22.720 1.00 87.88 99 ASP A N 1
ATOM 786 C CA . ASP A 1 99 ? -6.841 -3.822 23.818 1.00 87.88 99 ASP A CA 1
ATOM 787 C C . ASP A 1 99 ? -5.487 -3.116 23.714 1.00 87.88 99 ASP A C 1
ATOM 789 O O . ASP A 1 99 ? -4.556 -3.587 23.059 1.00 87.88 99 ASP A O 1
ATOM 793 N N . LYS A 1 100 ? -5.365 -1.987 24.416 1.00 88.00 100 LYS A N 1
ATOM 794 C CA . LYS A 1 100 ? -4.152 -1.155 24.426 1.00 88.00 100 LYS A CA 1
ATOM 795 C C . LYS A 1 100 ? -2.925 -1.839 25.033 1.00 88.00 100 LYS A C 1
ATOM 797 O O . LYS A 1 100 ? -1.839 -1.269 25.009 1.00 88.00 100 LYS A O 1
ATOM 802 N N . THR A 1 101 ? -3.079 -3.037 25.604 1.00 91.00 101 THR A N 1
ATOM 803 C CA . THR A 1 101 ? -1.945 -3.845 26.076 1.00 91.00 101 THR A CA 1
ATOM 804 C C . THR A 1 101 ? -1.294 -4.661 24.957 1.00 91.00 101 THR A C 1
ATOM 806 O O . THR A 1 101 ? -0.178 -5.150 25.132 1.00 91.00 101 THR A O 1
ATOM 809 N N . LYS A 1 102 ? -1.968 -4.813 23.809 1.00 93.56 102 LYS A N 1
ATOM 810 C CA . LYS A 1 102 ? -1.432 -5.460 22.606 1.00 93.56 102 LYS A CA 1
ATOM 811 C C . LYS A 1 102 ? -0.613 -4.482 21.783 1.00 93.56 102 LYS A C 1
ATOM 813 O O . LYS A 1 102 ? -0.819 -3.277 21.861 1.00 93.56 102 LYS A O 1
ATOM 818 N N . ALA A 1 103 ? 0.274 -5.016 20.946 1.00 94.00 103 ALA A N 1
ATOM 819 C CA . ALA A 1 103 ? 1.107 -4.220 20.052 1.00 94.00 103 ALA A CA 1
ATOM 820 C C . ALA A 1 103 ? 0.296 -3.344 19.088 1.00 94.00 103 ALA A C 1
ATOM 822 O O . ALA A 1 103 ? 0.725 -2.247 18.753 1.00 94.00 103 ALA A O 1
ATOM 823 N N . HIS A 1 104 ? -0.883 -3.790 18.674 1.00 94.38 104 HIS A N 1
ATOM 824 C CA . HIS A 1 104 ? -1.768 -3.017 17.819 1.00 94.38 104 HIS A CA 1
ATOM 825 C C . HIS A 1 104 ? -3.225 -3.386 18.096 1.00 94.38 104 HIS A C 1
ATOM 827 O O . HIS A 1 104 ? -3.521 -4.447 18.657 1.00 94.38 104 HIS A O 1
ATOM 833 N N . GLU A 1 105 ? -4.126 -2.483 17.738 1.00 95.00 105 GLU A N 1
ATOM 834 C CA . GLU A 1 105 ? -5.570 -2.678 17.784 1.00 95.00 105 GLU A CA 1
ATOM 835 C C . GLU A 1 105 ? -6.200 -2.105 16.517 1.00 95.00 105 GLU A C 1
ATOM 837 O O . GLU A 1 105 ? -5.721 -1.111 15.973 1.00 95.00 105 GLU A O 1
ATOM 842 N N . GLY A 1 106 ? -7.267 -2.738 16.038 1.00 97.25 106 GLY A N 1
ATOM 843 C CA . GLY A 1 106 ? -7.829 -2.399 14.742 1.00 97.25 106 GLY A CA 1
ATOM 844 C C . GLY A 1 106 ? -9.069 -3.198 14.377 1.00 97.25 106 GLY A C 1
ATOM 845 O O . GLY A 1 106 ? -9.574 -4.021 15.154 1.00 97.25 106 GLY A O 1
ATOM 846 N N . PHE A 1 107 ? -9.563 -2.931 13.176 1.00 98.56 107 PHE A N 1
ATOM 847 C CA . PHE A 1 107 ? -10.659 -3.654 12.543 1.00 98.56 107 PHE A CA 1
ATOM 848 C C . PHE A 1 107 ? -10.365 -3.857 11.056 1.00 98.56 107 PHE A C 1
ATOM 850 O O . PHE A 1 107 ? -9.535 -3.161 10.478 1.00 98.56 107 PHE A O 1
ATOM 857 N N . VAL A 1 108 ? -11.079 -4.791 10.425 1.00 98.75 108 VAL A N 1
ATOM 858 C CA . VAL A 1 108 ? -10.945 -5.063 8.987 1.00 98.75 108 VAL A CA 1
ATOM 859 C C . VAL A 1 108 ? -12.282 -4.835 8.302 1.00 98.75 108 VAL A C 1
ATOM 861 O O . VAL A 1 108 ? -13.278 -5.487 8.633 1.00 98.75 108 VAL A O 1
ATOM 864 N N . ALA A 1 109 ? -12.288 -3.930 7.333 1.00 98.81 109 ALA A N 1
ATOM 865 C CA . ALA A 1 109 ? -13.372 -3.690 6.395 1.00 98.81 109 ALA A CA 1
ATOM 866 C C . ALA A 1 109 ? -13.079 -4.349 5.038 1.00 98.81 109 ALA A C 1
ATOM 868 O O . ALA A 1 109 ? -11.954 -4.766 4.757 1.00 98.81 109 ALA A O 1
ATOM 869 N N . LEU A 1 110 ? -14.111 -4.456 4.205 1.00 98.88 110 LEU A N 1
ATOM 870 C CA . LEU A 1 110 ? -13.992 -4.892 2.819 1.00 98.88 110 LEU A CA 1
ATOM 871 C C . LEU A 1 110 ? -14.268 -3.722 1.886 1.00 98.88 110 LEU A C 1
ATOM 873 O O . LEU A 1 110 ? -15.254 -3.003 2.060 1.00 98.88 110 LEU A O 1
ATOM 877 N N . ASP A 1 111 ? -13.424 -3.579 0.875 1.00 98.75 111 ASP A N 1
ATOM 878 C CA . ASP A 1 111 ? -13.718 -2.706 -0.253 1.00 98.75 111 ASP A CA 1
ATOM 879 C C . ASP A 1 111 ? -14.817 -3.317 -1.167 1.00 98.75 111 ASP A C 1
ATOM 881 O O . ASP A 1 111 ? -15.271 -4.449 -0.937 1.00 98.75 111 ASP A O 1
ATOM 885 N N . PRO A 1 112 ? -15.253 -2.619 -2.234 1.00 98.44 112 PRO A N 1
ATOM 886 C CA . PRO A 1 112 ? -16.293 -3.119 -3.135 1.00 98.44 112 PRO A CA 1
ATOM 887 C C . PRO A 1 112 ? -15.964 -4.435 -3.863 1.00 98.44 112 PRO A C 1
ATOM 889 O O . PRO A 1 112 ? -16.884 -5.126 -4.300 1.00 98.44 112 PRO A O 1
ATOM 892 N N . ALA A 1 113 ? -14.684 -4.792 -4.014 1.00 97.62 113 ALA A N 1
ATOM 893 C CA . ALA A 1 113 ? -14.232 -6.020 -4.676 1.00 97.62 113 ALA A CA 1
ATOM 894 C C . ALA A 1 113 ? -13.828 -7.137 -3.692 1.00 97.62 113 ALA A C 1
ATOM 896 O O . ALA A 1 113 ? -13.491 -8.250 -4.124 1.00 97.62 113 ALA A O 1
ATOM 897 N N . GLY A 1 114 ? -13.884 -6.864 -2.387 1.00 98.12 114 GLY A N 1
ATOM 898 C CA . GLY A 1 114 ? -13.545 -7.784 -1.309 1.00 98.12 114 GLY A CA 1
ATOM 899 C C . GLY A 1 114 ? -12.073 -7.783 -0.888 1.00 98.12 114 GLY A C 1
ATOM 900 O O . GLY A 1 114 ? -11.667 -8.734 -0.219 1.00 98.12 114 GLY A O 1
ATOM 901 N N . TYR A 1 115 ? -11.272 -6.778 -1.257 1.00 98.69 115 TYR A N 1
ATOM 902 C CA . TYR A 1 115 ? -9.952 -6.583 -0.649 1.00 98.69 115 TYR A CA 1
ATOM 903 C C . TYR A 1 115 ? -10.092 -6.220 0.826 1.00 98.69 115 TYR A C 1
ATOM 905 O O . TYR A 1 115 ? -11.045 -5.550 1.234 1.00 98.69 115 TYR A O 1
ATOM 913 N N . PHE A 1 116 ? -9.137 -6.679 1.632 1.00 98.75 116 PHE A N 1
ATOM 914 C CA . PHE A 1 116 ? -9.128 -6.405 3.061 1.00 98.75 116 PHE A CA 1
ATOM 915 C C . PHE A 1 116 ? -8.463 -5.054 3.302 1.00 98.75 116 PHE A C 1
ATOM 917 O O . PHE A 1 116 ? -7.305 -4.844 2.931 1.00 98.75 116 PHE A O 1
ATOM 924 N N . LEU A 1 117 ? -9.219 -4.158 3.929 1.00 98.88 117 LEU A N 1
ATOM 925 C CA . LEU A 1 117 ? -8.752 -2.862 4.392 1.00 98.88 117 LEU A CA 1
ATOM 926 C C . LEU A 1 117 ? -8.718 -2.899 5.913 1.00 98.88 117 LEU A C 1
ATOM 928 O O . LEU A 1 117 ? -9.765 -2.942 6.563 1.00 98.88 117 LEU A O 1
ATOM 932 N N . GLU A 1 118 ? -7.521 -2.941 6.475 1.00 98.62 118 GLU A N 1
ATOM 933 C CA . GLU A 1 118 ? -7.332 -2.877 7.919 1.00 98.62 118 GLU A CA 1
ATOM 934 C C . GLU A 1 118 ? -7.184 -1.416 8.344 1.00 98.62 118 GLU A C 1
ATOM 936 O O . GLU A 1 118 ? -6.565 -0.622 7.647 1.00 98.62 118 GLU A O 1
ATOM 941 N N . PHE A 1 119 ? -7.781 -1.042 9.468 1.00 98.69 119 PHE A N 1
ATOM 942 C CA . PHE A 1 119 ? -7.571 0.256 10.103 1.00 98.69 119 PHE A CA 1
ATOM 943 C C . PHE A 1 119 ? -7.028 -0.023 11.490 1.00 98.69 119 PHE A C 1
ATOM 945 O O . PHE A 1 119 ? -7.697 -0.693 12.284 1.00 98.69 119 PHE A O 1
ATOM 952 N N . GLU A 1 120 ? -5.819 0.451 11.766 1.00 97.44 120 GLU A N 1
ATOM 953 C CA . GLU A 1 120 ? -5.106 0.076 12.979 1.00 97.44 120 GLU A CA 1
ATOM 954 C C . GLU A 1 120 ? -4.313 1.216 13.612 1.00 97.44 120 GLU A C 1
ATOM 956 O O . GLU A 1 120 ? -3.860 2.157 12.957 1.00 97.44 120 GLU A O 1
ATOM 961 N N . ARG A 1 121 ? -4.126 1.076 14.923 1.00 97.00 121 ARG A N 1
ATOM 962 C CA . ARG A 1 121 ? -3.271 1.904 15.767 1.00 97.00 121 ARG A CA 1
ATOM 963 C C . ARG A 1 121 ? -2.214 1.010 16.396 1.00 97.00 121 ARG A C 1
ATOM 965 O O . ARG A 1 121 ? -2.542 -0.023 16.983 1.00 97.00 12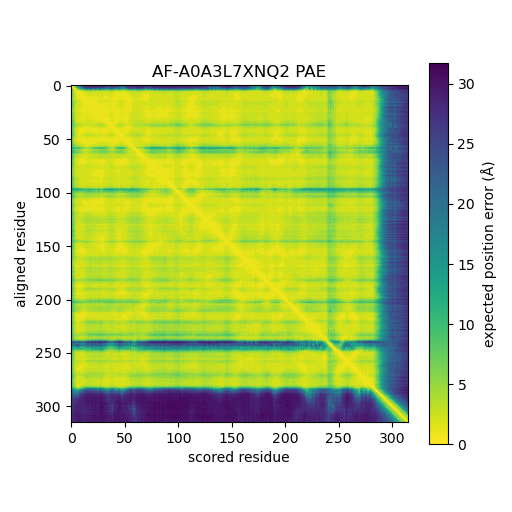1 ARG A O 1
ATOM 972 N N . PHE A 1 122 ? -0.954 1.428 16.320 1.00 96.75 122 PHE A N 1
ATOM 973 C CA . PHE A 1 122 ? 0.149 0.769 17.018 1.00 96.75 122 PHE A CA 1
ATOM 974 C C . PHE A 1 122 ? 0.294 1.353 18.425 1.00 96.75 122 PHE A C 1
ATOM 976 O O . PHE A 1 122 ? 0.409 2.562 18.600 1.00 96.75 122 PHE A O 1
ATOM 983 N N . ASN A 1 123 ? 0.329 0.495 19.442 1.00 96.56 123 ASN A N 1
ATOM 984 C CA . ASN A 1 123 ? 0.433 0.911 20.839 1.00 96.56 123 ASN A CA 1
ATOM 985 C C . ASN A 1 123 ? 1.890 0.903 21.330 1.00 96.56 123 ASN A C 1
ATOM 987 O O . ASN A 1 123 ? 2.728 0.178 20.781 1.00 96.56 123 ASN A O 1
ATOM 991 N N . PRO A 1 124 ? 2.210 1.632 22.415 1.00 96.56 124 PRO A N 1
ATOM 992 C CA . PRO A 1 124 ? 3.465 1.462 23.145 1.00 96.56 124 PRO A CA 1
ATOM 993 C C . PRO A 1 124 ? 3.669 0.005 23.588 1.00 96.56 124 PRO A C 1
ATOM 995 O O . PRO A 1 124 ? 3.026 -0.480 24.517 1.00 96.56 124 PRO A O 1
ATOM 998 N N . HIS A 1 125 ? 4.576 -0.695 22.911 1.00 96.50 125 HIS A N 1
ATOM 999 C CA . HIS A 1 125 ? 4.850 -2.117 23.102 1.00 96.50 125 HIS A CA 1
ATOM 1000 C C . HIS A 1 125 ? 6.304 -2.416 22.694 1.00 96.50 125 HIS A C 1
ATOM 1002 O O . HIS A 1 125 ? 6.795 -1.744 21.782 1.00 96.50 125 HIS A O 1
ATOM 1008 N N . PRO A 1 126 ? 6.991 -3.414 23.293 1.00 95.75 126 PRO A N 1
ATOM 1009 C CA . PRO A 1 126 ? 8.363 -3.773 22.912 1.00 95.75 126 PRO A CA 1
ATOM 1010 C C . PRO A 1 126 ? 8.555 -4.029 21.409 1.00 95.75 126 PRO A C 1
ATOM 1012 O O . PRO A 1 126 ? 9.588 -3.695 20.841 1.00 95.75 126 PRO A O 1
ATOM 1015 N N . GLU A 1 127 ? 7.533 -4.570 20.741 1.00 95.44 127 GLU A N 1
ATOM 1016 C CA . GLU A 1 127 ? 7.550 -4.812 19.288 1.00 95.44 127 GLU A CA 1
ATOM 1017 C C . GLU A 1 127 ? 7.605 -3.518 18.457 1.00 95.44 127 GLU A C 1
ATOM 1019 O O . GLU A 1 127 ? 8.142 -3.528 17.354 1.00 95.44 127 GLU A O 1
ATOM 1024 N N . ASN A 1 128 ? 7.108 -2.397 18.992 1.00 96.75 128 ASN A N 1
ATOM 1025 C CA . ASN A 1 128 ? 6.962 -1.136 18.263 1.00 96.75 128 ASN A CA 1
ATOM 1026 C C . ASN A 1 128 ? 8.002 -0.074 18.653 1.00 96.75 128 ASN A C 1
ATOM 1028 O O . ASN A 1 128 ? 7.881 1.082 18.240 1.00 96.75 128 ASN A O 1
ATOM 1032 N N . GLU A 1 129 ? 9.033 -0.434 19.425 1.00 96.56 129 GLU A N 1
ATOM 1033 C CA . GLU A 1 129 ? 10.068 0.504 19.894 1.00 96.56 129 GLU A CA 1
ATOM 1034 C C . GLU A 1 129 ? 10.779 1.239 18.747 1.00 96.56 129 GLU A C 1
ATOM 1036 O O . GLU A 1 129 ? 11.215 2.378 18.918 1.00 96.56 129 GLU A O 1
ATOM 1041 N N . ARG A 1 130 ? 10.874 0.614 17.564 1.00 96.88 130 ARG A N 1
ATOM 1042 C CA . ARG A 1 130 ? 11.438 1.242 16.358 1.00 96.88 130 ARG A CA 1
ATOM 1043 C C . ARG A 1 130 ? 10.387 1.867 15.448 1.00 96.88 130 ARG A C 1
ATOM 1045 O O . ARG A 1 130 ? 10.719 2.811 14.735 1.00 96.88 130 ARG A O 1
ATOM 1052 N N . LEU A 1 131 ? 9.153 1.360 15.460 1.00 97.25 131 LEU A N 1
ATOM 1053 C CA . LEU A 1 131 ? 8.074 1.839 14.597 1.00 97.25 131 LEU A CA 1
ATOM 1054 C C . LEU A 1 131 ? 7.474 3.157 15.101 1.00 97.25 131 LEU A C 1
ATOM 1056 O O . LEU A 1 131 ? 7.374 4.107 14.329 1.00 97.25 131 LEU A O 1
ATOM 1060 N N . LEU A 1 132 ? 7.130 3.263 16.390 1.00 97.75 132 LEU A N 1
ATOM 1061 C CA . LEU A 1 132 ? 6.474 4.466 16.926 1.00 97.75 132 LEU A CA 1
ATOM 1062 C C . LEU A 1 132 ? 7.293 5.749 16.718 1.00 97.75 132 LEU A C 1
ATOM 1064 O O . LEU A 1 132 ? 6.712 6.748 16.298 1.00 97.75 132 LEU A O 1
ATOM 1068 N N . PRO A 1 133 ? 8.630 5.768 16.915 1.00 97.12 133 PRO A N 1
ATOM 1069 C CA . PRO A 1 133 ? 9.425 6.958 16.614 1.00 97.12 133 PRO A CA 1
ATOM 1070 C C . PRO A 1 133 ? 9.468 7.325 15.126 1.00 97.12 133 PRO A C 1
ATOM 1072 O O . PRO A 1 133 ? 9.793 8.465 14.800 1.00 97.12 133 PRO A O 1
ATOM 1075 N N . GLN A 1 134 ? 9.209 6.378 14.219 1.00 96.31 134 GLN A N 1
ATOM 1076 C CA . GLN A 1 134 ? 9.076 6.664 12.789 1.00 96.31 134 GLN A CA 1
ATOM 1077 C C . GLN A 1 134 ? 7.700 7.262 12.495 1.00 96.31 134 GLN A C 1
ATOM 1079 O O . GLN A 1 134 ? 7.636 8.324 11.883 1.00 96.31 134 GLN A O 1
ATOM 1084 N N . LEU A 1 135 ? 6.629 6.648 13.010 1.00 97.44 135 LEU A N 1
ATOM 1085 C CA . LEU A 1 135 ? 5.258 7.146 12.859 1.00 97.44 135 LEU A CA 1
ATOM 1086 C C . LEU A 1 135 ? 5.085 8.556 13.440 1.00 97.44 135 LEU A C 1
ATOM 1088 O O . LEU A 1 135 ? 4.485 9.410 12.799 1.00 97.44 135 LEU A O 1
ATOM 1092 N N . ALA A 1 136 ? 5.699 8.849 14.589 1.00 96.94 136 ALA A N 1
ATOM 1093 C CA . ALA A 1 136 ? 5.632 10.163 15.235 1.00 96.94 136 ALA A CA 1
ATOM 1094 C C . ALA A 1 136 ? 6.270 11.312 14.425 1.00 96.94 136 ALA A C 1
ATOM 1096 O O . ALA A 1 136 ? 6.085 12.478 14.768 1.00 96.94 136 ALA A O 1
ATOM 1097 N N . LYS A 1 137 ? 7.054 11.008 13.380 1.00 96.00 137 LYS A N 1
ATOM 1098 C CA . LYS A 1 137 ? 7.630 12.013 12.466 1.00 96.00 137 LYS A CA 1
ATOM 1099 C C . LYS A 1 137 ? 6.698 12.353 11.305 1.00 96.00 137 LYS A C 1
ATOM 1101 O O . LYS A 1 137 ? 7.009 13.267 10.543 1.00 96.00 137 LYS A O 1
ATOM 1106 N N . ILE A 1 138 ? 5.622 11.592 11.131 1.00 97.25 138 ILE A N 1
ATOM 1107 C CA . ILE A 1 138 ? 4.693 11.745 10.023 1.00 97.25 138 ILE A CA 1
ATOM 1108 C C . ILE A 1 138 ? 3.550 12.646 10.481 1.00 97.25 138 ILE A C 1
ATOM 1110 O O . ILE A 1 138 ? 2.874 12.352 11.461 1.00 97.25 138 ILE A O 1
ATOM 1114 N N . GLU A 1 139 ? 3.336 13.746 9.764 1.00 97.62 139 GLU A N 1
ATOM 1115 C CA . GLU A 1 139 ? 2.135 14.563 9.923 1.00 97.62 139 GLU A CA 1
ATOM 1116 C C . GLU A 1 139 ? 0.965 13.855 9.221 1.00 97.62 139 GLU A C 1
ATOM 1118 O O . GLU A 1 139 ? 1.053 13.657 8.008 1.00 97.62 139 GLU A O 1
ATOM 1123 N N . PRO A 1 140 ? -0.096 13.434 9.936 1.00 98.12 140 PRO A N 1
ATOM 1124 C CA . PRO A 1 140 ? -1.176 12.659 9.333 1.00 98.12 140 PRO A CA 1
ATOM 1125 C C . PRO A 1 140 ? -1.913 13.414 8.221 1.00 98.12 140 PRO A C 1
ATOM 1127 O O . PRO A 1 140 ? -2.138 14.621 8.301 1.00 98.12 140 PRO A O 1
ATOM 1130 N N . LEU A 1 141 ? -2.338 12.685 7.190 1.00 98.00 141 LEU A N 1
ATOM 1131 C CA . LEU A 1 141 ? -3.150 13.213 6.099 1.00 98.00 141 LEU A CA 1
ATOM 1132 C C . LEU A 1 141 ? -4.626 13.213 6.508 1.00 98.00 141 LEU A C 1
ATOM 1134 O O . LEU A 1 141 ? -5.224 12.146 6.630 1.00 98.00 141 LEU A O 1
ATOM 1138 N N . SER A 1 142 ? -5.229 14.391 6.670 1.00 98.19 142 SER A N 1
ATOM 1139 C CA . SER A 1 142 ? -6.685 14.514 6.814 1.00 98.19 142 SER A CA 1
ATOM 1140 C C . SER A 1 142 ? -7.403 14.134 5.521 1.00 98.19 142 SER A C 1
ATOM 1142 O O . SER A 1 142 ? -7.050 14.606 4.439 1.00 98.19 142 SER A O 1
ATOM 1144 N N . THR A 1 143 ? -8.433 13.303 5.646 1.00 98.31 143 THR A N 1
ATOM 1145 C CA . THR A 1 143 ? -9.313 12.924 4.532 1.00 98.31 143 THR A CA 1
ATOM 1146 C C . THR A 1 143 ? -10.466 13.915 4.368 1.00 98.31 143 THR A C 1
ATOM 1148 O O . THR A 1 143 ? -10.763 14.691 5.270 1.00 98.31 143 THR A O 1
ATOM 1151 N N . ALA A 1 144 ? -11.162 13.868 3.233 1.00 98.12 144 ALA A N 1
ATOM 1152 C CA . ALA A 1 144 ? -12.377 14.647 2.976 1.00 98.12 144 ALA A CA 1
ATOM 1153 C C . ALA A 1 144 ? -13.651 14.019 3.587 1.00 98.12 144 ALA A C 1
ATOM 1155 O O . ALA A 1 144 ? -14.767 14.324 3.162 1.00 98.12 144 ALA A O 1
ATOM 1156 N N . THR A 1 145 ? -13.501 13.119 4.563 1.00 97.44 145 THR A N 1
ATOM 1157 C CA . THR A 1 145 ? -14.628 12.612 5.358 1.00 97.44 145 THR A CA 1
ATOM 1158 C C . THR A 1 145 ? -15.272 13.753 6.164 1.00 97.44 145 THR A C 1
ATOM 1160 O O . THR A 1 145 ? -14.612 14.762 6.422 1.00 97.44 145 THR A O 1
ATOM 1163 N N . PRO A 1 146 ? -16.544 13.631 6.599 1.00 94.31 146 PRO A N 1
ATOM 1164 C CA . PRO A 1 146 ? -17.220 14.698 7.347 1.00 94.31 146 PRO A CA 1
ATOM 1165 C C . PRO A 1 146 ? -16.457 15.189 8.588 1.00 94.31 146 PRO A C 1
ATOM 1167 O O . PRO A 1 146 ? -16.485 16.382 8.887 1.00 94.31 146 PRO A O 1
ATOM 1170 N N . ASP A 1 147 ? -15.738 14.285 9.259 1.00 94.38 147 ASP A N 1
ATOM 1171 C CA . ASP A 1 147 ? -14.961 14.566 10.471 1.00 94.38 147 ASP A CA 1
ATOM 1172 C C . ASP A 1 147 ? -13.459 14.787 10.198 1.00 94.38 147 ASP A C 1
ATOM 1174 O O . ASP A 1 147 ? -12.672 14.931 11.130 1.00 94.38 147 ASP A O 1
ATOM 1178 N N . ASN A 1 148 ? -13.050 14.866 8.926 1.00 97.81 148 ASN A N 1
ATOM 1179 C CA . ASN A 1 148 ? -11.657 15.008 8.481 1.00 97.81 148 ASN A CA 1
ATOM 1180 C C . ASN A 1 148 ? -10.709 13.942 9.059 1.00 97.81 148 ASN A C 1
ATOM 1182 O O . ASN A 1 148 ? -9.566 14.244 9.420 1.00 97.81 148 ASN A O 1
ATOM 1186 N N . LEU A 1 149 ? -11.194 12.701 9.157 1.00 98.50 149 LEU A N 1
ATOM 1187 C CA . LEU A 1 149 ? -10.487 11.592 9.794 1.00 98.50 149 LEU A CA 1
ATOM 1188 C C . LEU A 1 149 ? -9.088 11.415 9.187 1.00 98.50 149 LEU A C 1
ATOM 1190 O O . LEU A 1 149 ? -8.975 11.360 7.956 1.00 98.50 149 LEU A O 1
ATOM 1194 N N . PRO A 1 150 ? -8.022 11.350 9.998 1.00 98.50 150 PRO A N 1
ATOM 1195 C CA . PRO A 1 150 ? -6.666 11.350 9.479 1.00 98.50 150 PRO A CA 1
ATOM 1196 C C . PRO A 1 150 ? -6.115 9.937 9.259 1.00 98.50 150 PRO A C 1
ATOM 1198 O O . PRO A 1 150 ? -6.528 8.970 9.906 1.00 98.50 150 PRO A O 1
ATOM 1201 N N . LEU A 1 151 ? -5.138 9.840 8.356 1.00 98.69 151 LEU A N 1
ATOM 1202 C CA . LEU A 1 151 ? -4.353 8.641 8.067 1.00 98.69 151 LEU A CA 1
ATOM 1203 C C . LEU A 1 151 ? -2.859 8.979 8.064 1.00 98.69 151 LEU A C 1
ATOM 1205 O O . LEU A 1 151 ? -2.401 9.850 7.323 1.00 98.69 151 LEU A O 1
ATOM 1209 N N . SER A 1 152 ? -2.084 8.278 8.882 1.00 98.50 152 SER A N 1
ATOM 1210 C CA . SER A 1 152 ? -0.659 8.544 9.096 1.00 98.50 152 SER A CA 1
ATOM 1211 C C . SER A 1 152 ? 0.225 7.755 8.139 1.00 98.50 152 SER A C 1
ATOM 1213 O O . SER A 1 152 ? 1.174 8.295 7.581 1.00 98.50 152 SER A O 1
ATOM 1215 N N . ALA A 1 153 ? -0.061 6.474 7.928 1.00 98.75 153 ALA A N 1
ATOM 1216 C CA . ALA A 1 153 ? 0.776 5.596 7.118 1.00 98.75 153 ALA A CA 1
ATOM 1217 C C . ALA A 1 153 ? -0.025 4.428 6.538 1.00 98.75 153 ALA A C 1
ATOM 1219 O O . ALA A 1 153 ? -1.198 4.252 6.865 1.00 98.75 153 ALA A O 1
ATOM 1220 N N . THR A 1 154 ? 0.624 3.621 5.703 1.00 98.81 154 THR A N 1
ATOM 1221 C CA . THR A 1 154 ? 0.086 2.335 5.251 1.00 98.81 154 THR A CA 1
ATOM 1222 C C . THR A 1 154 ? 1.047 1.186 5.519 1.00 98.81 154 THR A C 1
ATOM 1224 O O . THR A 1 154 ? 2.264 1.371 5.474 1.00 98.81 154 THR A O 1
ATOM 1227 N N . VAL A 1 155 ? 0.504 -0.009 5.763 1.00 98.75 155 VAL A N 1
ATOM 1228 C CA . VAL A 1 155 ? 1.258 -1.270 5.734 1.00 98.75 155 VAL A CA 1
ATOM 1229 C C . VAL A 1 155 ? 0.625 -2.187 4.694 1.00 98.75 155 VAL A C 1
ATOM 1231 O O . VAL A 1 155 ? -0.560 -2.499 4.774 1.00 98.75 155 VAL A O 1
ATOM 1234 N N . LEU A 1 156 ? 1.399 -2.616 3.698 1.00 98.75 156 LEU A N 1
ATOM 1235 C CA . LEU A 1 156 ? 0.962 -3.638 2.750 1.00 98.75 156 LEU A CA 1
ATOM 1236 C C . LEU A 1 156 ? 1.349 -5.021 3.281 1.00 98.75 156 LEU A C 1
ATOM 1238 O O . LEU A 1 156 ? 2.528 -5.383 3.264 1.00 98.75 156 LEU A O 1
ATOM 1242 N N . TRP A 1 157 ? 0.365 -5.788 3.744 1.00 98.44 157 TRP A N 1
ATOM 1243 C CA . TRP A 1 157 ? 0.573 -7.138 4.258 1.00 98.44 157 TRP A CA 1
ATOM 1244 C C . TRP A 1 157 ? 0.577 -8.168 3.125 1.00 98.44 157 TRP A C 1
ATOM 1246 O O . TRP A 1 157 ? -0.429 -8.355 2.436 1.00 98.44 157 TRP A O 1
ATOM 1256 N N . LEU A 1 158 ? 1.707 -8.857 2.961 1.00 98.19 158 LEU A N 1
ATOM 1257 C CA . LEU A 1 158 ? 1.951 -9.871 1.932 1.00 98.19 158 LEU A CA 1
ATOM 1258 C C . LEU A 1 158 ? 2.134 -11.244 2.588 1.00 98.19 158 LEU A C 1
ATOM 1260 O O . LEU A 1 158 ? 2.833 -11.366 3.594 1.00 98.19 158 LEU A O 1
ATOM 1264 N N . TYR A 1 159 ? 1.516 -12.285 2.031 1.00 97.44 159 TYR A N 1
ATOM 1265 C CA . TYR A 1 159 ? 1.416 -13.592 2.688 1.00 97.44 159 TYR A CA 1
ATOM 1266 C C . TYR A 1 159 ? 2.369 -14.607 2.065 1.00 97.44 159 TYR A C 1
ATOM 1268 O O . TYR A 1 159 ? 2.189 -15.044 0.928 1.00 97.44 159 TYR A O 1
ATOM 1276 N N . TYR A 1 160 ? 3.359 -15.015 2.853 1.00 97.06 160 TYR A N 1
ATOM 1277 C CA . TYR A 1 160 ? 4.443 -15.900 2.444 1.00 97.06 160 TYR A CA 1
ATOM 1278 C C . TYR A 1 160 ? 4.330 -17.259 3.120 1.00 97.06 160 TYR A C 1
ATOM 1280 O O . TYR A 1 160 ? 3.966 -17.366 4.293 1.00 97.06 160 TYR A O 1
ATOM 1288 N N . LYS A 1 161 ? 4.681 -18.311 2.385 1.00 95.88 161 LYS A N 1
ATOM 1289 C CA . LYS A 1 161 ? 4.833 -19.657 2.932 1.00 95.88 161 LYS A CA 1
ATOM 1290 C C . LYS A 1 161 ? 6.183 -19.823 3.635 1.00 95.88 161 LYS A C 1
ATOM 1292 O O . LYS A 1 161 ? 6.252 -20.460 4.679 1.00 95.88 161 LYS A O 1
ATOM 1297 N N . GLU A 1 162 ? 7.240 -19.232 3.085 1.00 95.75 162 GLU A N 1
ATOM 1298 C CA . GLU A 1 162 ? 8.623 -19.323 3.545 1.00 95.75 162 GLU A CA 1
ATOM 1299 C C . GLU A 1 162 ? 9.113 -17.949 4.034 1.00 95.75 162 GLU A C 1
ATOM 1301 O O . GLU A 1 162 ? 9.835 -17.217 3.352 1.00 95.75 162 GLU A O 1
ATOM 1306 N N . MET A 1 163 ? 8.761 -17.608 5.278 1.00 94.25 163 MET A N 1
ATOM 1307 C CA . MET A 1 163 ? 9.109 -16.326 5.915 1.00 94.25 163 MET A CA 1
ATOM 1308 C C . MET A 1 163 ? 10.607 -15.983 5.831 1.00 94.25 163 MET A C 1
ATOM 1310 O O . MET A 1 163 ? 10.973 -14.820 5.673 1.00 94.25 163 MET A O 1
ATOM 1314 N N . ALA A 1 164 ? 11.493 -16.982 5.910 1.00 95.25 164 ALA A N 1
ATOM 1315 C CA . ALA A 1 164 ? 12.936 -16.764 5.814 1.00 95.25 164 ALA A CA 1
ATOM 1316 C C . ALA A 1 164 ? 13.366 -16.236 4.431 1.00 95.25 164 ALA A C 1
ATOM 1318 O O . ALA A 1 164 ? 14.232 -15.364 4.354 1.00 95.25 164 ALA A O 1
ATOM 1319 N N . ALA A 1 165 ? 12.751 -16.727 3.348 1.00 95.50 165 ALA A N 1
ATOM 1320 C CA . ALA A 1 165 ? 13.032 -16.259 1.993 1.00 95.50 165 ALA A CA 1
ATOM 1321 C C . ALA A 1 165 ? 12.508 -14.831 1.786 1.00 95.50 165 ALA A C 1
ATOM 1323 O O . ALA A 1 165 ? 13.234 -13.987 1.257 1.00 95.50 165 ALA A O 1
ATOM 1324 N N . ALA A 1 166 ? 11.298 -14.543 2.279 1.00 95.94 166 ALA A N 1
ATOM 1325 C CA . ALA A 1 166 ? 10.714 -13.203 2.260 1.00 95.94 166 ALA A CA 1
ATOM 1326 C C . ALA A 1 166 ? 11.582 -12.192 3.026 1.00 95.94 166 ALA A C 1
ATOM 1328 O O . ALA A 1 166 ? 11.923 -11.133 2.507 1.00 95.94 166 ALA A O 1
ATOM 1329 N N . GLN A 1 167 ? 12.014 -12.546 4.239 1.00 96.00 167 GLN A N 1
ATOM 1330 C CA . GLN A 1 167 ? 12.889 -11.708 5.056 1.00 96.00 167 GLN A CA 1
ATOM 1331 C C . GLN A 1 167 ? 14.238 -11.452 4.379 1.00 96.00 167 GLN A C 1
ATOM 1333 O O . GLN A 1 167 ? 14.703 -10.314 4.377 1.00 96.00 167 GLN A O 1
ATOM 1338 N N . HIS A 1 168 ? 14.871 -12.480 3.809 1.00 96.44 168 HIS A N 1
ATOM 1339 C CA . HIS A 1 168 ? 16.134 -12.305 3.094 1.00 96.44 168 HIS A CA 1
ATOM 1340 C C . HIS A 1 168 ? 15.963 -11.368 1.887 1.00 96.44 168 HIS A C 1
ATOM 1342 O O . HIS A 1 168 ? 16.763 -10.450 1.700 1.00 96.44 168 HIS A O 1
ATOM 1348 N N . PHE A 1 169 ? 14.886 -11.538 1.113 1.00 96.62 169 PHE A N 1
ATOM 1349 C CA . PHE A 1 169 ? 14.565 -10.656 -0.008 1.00 96.62 169 PHE A CA 1
ATOM 1350 C C . PHE A 1 169 ? 14.353 -9.201 0.445 1.00 96.62 169 PHE A C 1
ATOM 1352 O O . PHE A 1 169 ? 15.036 -8.305 -0.043 1.00 96.62 169 PHE A O 1
ATOM 1359 N N . LEU A 1 170 ? 13.480 -8.948 1.422 1.00 96.25 170 LEU A N 1
ATOM 1360 C CA . LEU A 1 170 ? 13.142 -7.586 1.855 1.00 96.25 170 LEU A CA 1
ATOM 1361 C C . LEU A 1 170 ? 14.296 -6.891 2.598 1.00 96.25 170 LEU A C 1
ATOM 1363 O O . LEU A 1 170 ? 14.615 -5.739 2.311 1.00 96.25 170 LEU A O 1
ATOM 1367 N N . ALA A 1 171 ? 14.941 -7.577 3.542 1.00 94.94 171 ALA A N 1
ATOM 1368 C CA . ALA A 1 171 ? 15.945 -6.966 4.411 1.00 94.94 171 ALA A CA 1
ATOM 1369 C C . ALA A 1 171 ? 17.324 -6.866 3.749 1.00 94.94 171 ALA A C 1
ATOM 1371 O O . ALA A 1 171 ? 17.998 -5.846 3.867 1.00 94.94 171 ALA A O 1
ATOM 1372 N N . GLU A 1 172 ? 17.771 -7.931 3.079 1.00 93.25 172 GLU A N 1
ATOM 1373 C CA . GLU A 1 172 ? 19.149 -8.021 2.583 1.00 93.25 172 GLU A CA 1
ATOM 1374 C C . GLU A 1 172 ? 19.253 -7.671 1.102 1.00 93.25 172 GLU A C 1
ATOM 1376 O O . GLU A 1 172 ? 20.213 -7.013 0.700 1.00 93.25 172 GLU A O 1
ATOM 1381 N N . GLN A 1 173 ? 18.276 -8.087 0.291 1.00 93.94 173 GLN A N 1
ATOM 1382 C CA . GLN A 1 173 ? 18.313 -7.848 -1.151 1.00 93.94 173 GLN A CA 1
ATOM 1383 C C . GLN A 1 173 ? 17.710 -6.488 -1.504 1.00 93.94 173 GLN A C 1
ATOM 1385 O O . GLN A 1 173 ? 18.374 -5.716 -2.182 1.00 93.94 173 GLN A O 1
ATOM 1390 N N . LEU A 1 174 ? 16.526 -6.128 -1.004 1.00 93.19 174 LEU A N 1
ATOM 1391 C CA . LEU A 1 174 ? 15.972 -4.778 -1.181 1.00 93.19 174 LEU A CA 1
ATOM 1392 C C . LEU A 1 174 ? 16.575 -3.752 -0.211 1.00 93.19 174 LEU A C 1
ATOM 1394 O O . LEU A 1 174 ? 16.546 -2.559 -0.493 1.00 93.19 174 LEU A O 1
ATOM 1398 N N . GLY A 1 175 ? 17.152 -4.191 0.911 1.00 93.62 175 GLY A N 1
ATOM 1399 C CA . GLY A 1 175 ? 17.778 -3.287 1.877 1.00 93.62 175 GLY A CA 1
ATOM 1400 C C . GLY A 1 175 ? 16.789 -2.515 2.751 1.00 93.62 175 GLY A C 1
ATOM 1401 O O . GLY A 1 175 ? 17.144 -1.441 3.241 1.00 93.62 175 GLY A O 1
ATOM 1402 N N . LEU A 1 176 ? 15.561 -3.015 2.923 1.00 95.44 176 LEU A N 1
ATOM 1403 C CA . LEU A 1 176 ? 14.538 -2.340 3.718 1.00 95.44 176 LEU A CA 1
ATOM 1404 C C . LEU A 1 176 ? 14.842 -2.443 5.219 1.00 95.44 176 LEU A C 1
ATOM 1406 O O . LEU A 1 176 ? 15.278 -3.480 5.725 1.00 95.44 176 LEU A O 1
ATOM 1410 N N . GLU A 1 177 ? 14.575 -1.365 5.955 1.00 95.19 177 GLU A N 1
ATOM 1411 C CA . GLU A 1 177 ? 14.824 -1.310 7.395 1.00 95.19 177 GLU A CA 1
ATOM 1412 C C . GLU A 1 177 ? 13.692 -1.986 8.179 1.00 95.19 177 GLU A C 1
ATOM 1414 O O . GLU A 1 177 ? 12.524 -1.619 8.052 1.00 95.19 177 GLU A O 1
ATOM 1419 N N . LEU A 1 178 ? 14.045 -2.961 9.020 1.00 96.81 178 LEU A N 1
ATOM 1420 C CA . LEU A 1 178 ? 13.108 -3.664 9.897 1.00 96.81 178 LEU A CA 1
ATOM 1421 C C . LEU A 1 178 ? 12.648 -2.766 11.058 1.00 96.81 178 LEU A C 1
ATOM 1423 O O . LEU A 1 178 ? 13.439 -2.430 11.949 1.00 96.81 178 LEU A O 1
ATOM 1427 N N . ALA A 1 179 ? 11.353 -2.453 11.077 1.00 97.12 179 ALA A N 1
ATOM 1428 C CA . ALA A 1 179 ? 10.690 -1.643 12.094 1.00 97.12 179 ALA A CA 1
ATOM 1429 C C . ALA A 1 179 ? 9.991 -2.480 13.182 1.00 97.12 179 ALA A C 1
ATOM 1431 O O . ALA A 1 179 ? 10.002 -2.077 14.342 1.00 97.12 179 ALA A O 1
ATOM 1432 N N . VAL A 1 180 ? 9.421 -3.639 12.836 1.00 97.19 180 VAL A N 1
ATOM 1433 C CA . VAL A 1 180 ? 8.735 -4.545 13.782 1.00 97.19 180 VAL A CA 1
ATOM 1434 C C . VAL A 1 180 ? 9.078 -5.995 13.458 1.00 97.19 180 VAL A C 1
ATOM 1436 O O . VAL A 1 180 ? 9.116 -6.363 12.284 1.00 97.19 180 VAL A O 1
ATOM 1439 N N . ASP A 1 181 ? 9.278 -6.823 14.487 1.00 95.75 181 ASP A N 1
ATOM 1440 C CA . ASP A 1 181 ? 9.432 -8.277 14.363 1.00 95.75 181 ASP A CA 1
ATOM 1441 C C . ASP A 1 181 ? 8.600 -9.015 15.422 1.00 95.75 181 ASP A C 1
ATOM 1443 O O . ASP A 1 181 ? 8.879 -8.922 16.616 1.00 95.75 181 ASP A O 1
ATOM 1447 N N . GLN A 1 182 ? 7.589 -9.761 14.970 1.00 91.62 182 GLN A N 1
ATOM 1448 C CA . GLN A 1 182 ? 6.713 -10.602 15.797 1.00 91.62 182 GLN A CA 1
ATOM 1449 C C . GLN A 1 182 ? 6.984 -12.103 15.582 1.00 91.62 182 GLN A C 1
ATOM 1451 O O . GLN A 1 182 ? 6.202 -12.961 15.997 1.00 91.62 182 GLN A O 1
ATOM 1456 N N . GLY A 1 183 ? 8.058 -12.453 14.871 1.00 92.12 183 GLY A N 1
ATOM 1457 C CA . GLY A 1 183 ? 8.323 -13.802 14.380 1.00 92.12 183 GLY A CA 1
ATOM 1458 C C . GLY A 1 183 ? 7.497 -14.128 13.134 1.00 92.12 183 GLY A C 1
ATOM 1459 O O . GLY A 1 183 ? 8.062 -14.227 12.043 1.00 92.12 183 GLY A O 1
ATOM 1460 N N . TRP A 1 184 ? 6.176 -14.255 13.290 1.00 93.56 184 TRP A N 1
ATOM 1461 C CA . TRP A 1 184 ? 5.232 -14.658 12.232 1.00 93.56 184 TRP 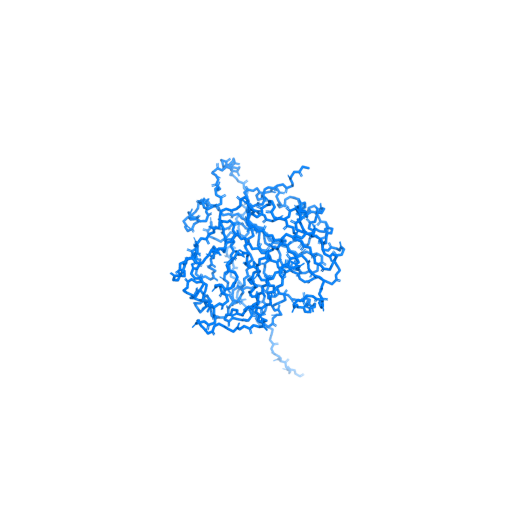A CA 1
ATOM 1462 C C . TRP A 1 184 ? 4.763 -13.497 11.338 1.00 93.56 184 TRP A C 1
ATOM 1464 O O . TRP A 1 184 ? 4.262 -13.734 10.243 1.00 93.56 184 TRP A O 1
ATOM 1474 N N . ALA A 1 185 ? 4.953 -12.251 11.769 1.00 96.31 185 ALA A N 1
ATOM 1475 C CA . ALA A 1 185 ? 4.755 -11.046 10.969 1.00 96.31 185 ALA A CA 1
ATOM 1476 C C . ALA A 1 185 ? 5.881 -10.047 11.249 1.00 96.31 185 ALA A C 1
ATOM 1478 O O . ALA A 1 185 ? 6.456 -10.022 12.342 1.00 96.31 185 ALA A O 1
ATOM 1479 N N . LYS A 1 186 ? 6.236 -9.251 10.243 1.00 97.69 186 LYS A N 1
ATOM 1480 C CA . LYS A 1 186 ? 7.275 -8.216 10.337 1.00 97.69 186 LYS A CA 1
ATOM 1481 C C . LYS A 1 186 ? 6.820 -6.965 9.610 1.00 97.69 186 LYS A C 1
ATOM 1483 O O . LYS A 1 186 ? 5.938 -7.054 8.770 1.00 97.69 186 LYS A O 1
ATOM 1488 N N . VAL A 1 187 ? 7.443 -5.824 9.890 1.00 98.12 187 VAL A N 1
ATOM 1489 C CA . VAL A 1 187 ? 7.175 -4.557 9.190 1.00 98.12 187 VAL A CA 1
ATOM 1490 C C . VAL A 1 187 ? 8.496 -3.942 8.750 1.00 98.12 187 VAL A C 1
ATOM 1492 O O . VAL A 1 187 ? 9.382 -3.725 9.578 1.00 98.12 187 VAL A O 1
ATOM 1495 N N . TYR A 1 188 ? 8.618 -3.649 7.458 1.00 98.19 188 TYR A N 1
ATOM 1496 C CA . TYR A 1 188 ? 9.781 -3.021 6.838 1.00 98.19 188 TYR A CA 1
ATOM 1497 C C . TYR A 1 188 ? 9.418 -1.648 6.279 1.00 98.19 188 TYR A C 1
ATOM 1499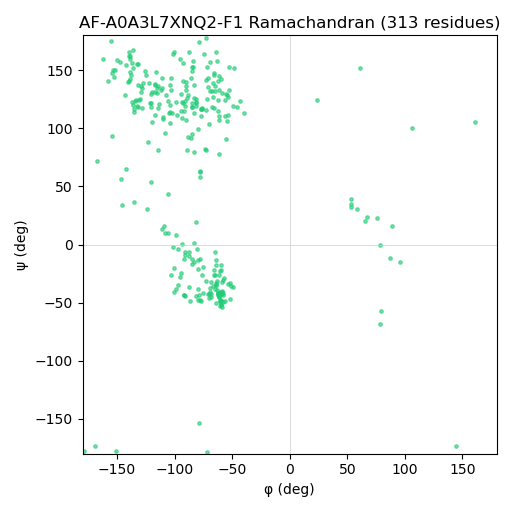 O O . TYR A 1 188 ? 8.402 -1.509 5.600 1.00 98.19 188 TYR A O 1
ATOM 1507 N N . ALA A 1 189 ? 10.249 -0.638 6.532 1.00 96.75 189 ALA A N 1
ATOM 1508 C CA . ALA A 1 189 ? 10.062 0.693 5.960 1.00 96.75 189 ALA A CA 1
ATOM 1509 C C . ALA A 1 189 ? 10.262 0.661 4.435 1.00 96.75 189 ALA A C 1
ATOM 1511 O O . ALA A 1 189 ? 11.290 0.187 3.953 1.00 96.75 189 ALA A O 1
ATOM 1512 N N . ALA A 1 190 ? 9.282 1.176 3.688 1.00 95.94 190 ALA A N 1
ATOM 1513 C CA . ALA A 1 190 ? 9.229 1.145 2.223 1.00 95.94 190 ALA A CA 1
ATOM 1514 C C . ALA A 1 190 ? 8.807 2.510 1.639 1.00 95.94 190 ALA A C 1
ATOM 1516 O O . ALA A 1 190 ? 8.044 2.592 0.678 1.00 95.94 190 ALA A O 1
ATOM 1517 N N . GLY A 1 191 ? 9.251 3.598 2.267 1.00 93.94 191 GLY A N 1
ATOM 1518 C CA . GLY A 1 191 ? 8.925 4.974 1.895 1.00 93.94 191 GLY A CA 1
ATOM 1519 C C . GLY A 1 191 ? 8.792 5.871 3.123 1.00 93.94 191 GLY A C 1
ATOM 1520 O O . GLY A 1 191 ? 9.082 5.459 4.247 1.00 93.94 191 GLY A O 1
ATOM 1521 N N . ARG A 1 192 ? 8.357 7.118 2.917 1.00 93.38 192 ARG A N 1
ATOM 1522 C CA . ARG A 1 192 ? 8.233 8.114 4.004 1.00 93.38 192 ARG A CA 1
ATOM 1523 C C . ARG A 1 192 ? 7.068 7.836 4.957 1.00 93.38 192 ARG A C 1
ATOM 1525 O O . ARG A 1 192 ? 7.153 8.190 6.128 1.00 93.38 192 ARG A O 1
ATOM 1532 N N . SER A 1 193 ? 5.988 7.241 4.455 1.00 97.19 193 SER A N 1
ATOM 1533 C CA . SER A 1 193 ? 4.793 6.898 5.236 1.00 97.19 193 SER A CA 1
ATOM 1534 C C . SER A 1 193 ? 4.137 5.605 4.742 1.00 97.19 193 SER A C 1
ATOM 1536 O O . SER A 1 193 ? 2.910 5.469 4.758 1.00 97.19 193 SER A O 1
ATOM 1538 N N . SER A 1 194 ? 4.966 4.670 4.280 1.00 97.62 194 SER A N 1
ATOM 1539 C CA . SER A 1 194 ? 4.563 3.359 3.778 1.00 97.62 194 SER A CA 1
ATOM 1540 C C . SER A 1 194 ? 5.508 2.266 4.252 1.00 97.62 194 SER A C 1
ATOM 1542 O O . SER A 1 194 ? 6.729 2.440 4.294 1.00 97.62 194 SER A O 1
ATOM 1544 N N . PHE A 1 195 ? 4.927 1.114 4.555 1.00 98.44 195 PHE A N 1
ATOM 1545 C CA . PHE A 1 195 ? 5.625 -0.067 5.024 1.00 98.44 195 PHE A CA 1
ATOM 1546 C C . PHE A 1 195 ? 5.157 -1.307 4.257 1.00 98.44 195 PHE A C 1
ATOM 1548 O O . PHE A 1 195 ? 4.033 -1.366 3.760 1.00 98.44 195 PHE A O 1
ATOM 1555 N N . ILE A 1 196 ? 6.014 -2.320 4.194 1.00 98.62 196 ILE A N 1
ATOM 1556 C CA . ILE A 1 196 ? 5.677 -3.651 3.684 1.00 98.62 196 ILE A CA 1
ATOM 1557 C C . ILE A 1 196 ? 5.806 -4.638 4.831 1.00 98.62 196 ILE A C 1
ATOM 1559 O O . ILE A 1 196 ? 6.828 -4.663 5.521 1.00 98.62 196 ILE A O 1
ATOM 1563 N N . GLY A 1 197 ? 4.783 -5.464 5.019 1.00 97.81 197 GLY A N 1
ATOM 1564 C CA . GLY A 1 197 ? 4.772 -6.461 6.069 1.00 97.81 197 GLY A CA 1
ATOM 1565 C C . GLY A 1 197 ? 4.646 -7.883 5.534 1.00 97.81 197 GLY A C 1
ATOM 1566 O O . GLY A 1 197 ? 3.554 -8.276 5.123 1.00 97.81 197 GLY A O 1
ATOM 1567 N N . PRO A 1 198 ? 5.717 -8.696 5.524 1.00 97.88 198 PRO A N 1
ATOM 1568 C CA . PRO A 1 198 ? 5.572 -10.118 5.258 1.00 97.88 198 PRO A CA 1
ATOM 1569 C C . PRO A 1 198 ? 4.897 -10.801 6.454 1.00 97.88 198 PRO A C 1
ATOM 1571 O O . PRO A 1 198 ? 5.268 -10.578 7.611 1.00 97.88 198 PRO A O 1
ATOM 1574 N N . VAL A 1 199 ? 3.932 -11.668 6.162 1.00 97.50 199 VAL A N 1
ATOM 1575 C CA . VAL A 1 199 ? 3.155 -12.434 7.142 1.00 97.50 199 VAL A CA 1
ATOM 1576 C C . VAL A 1 199 ? 3.211 -13.916 6.795 1.00 97.50 199 VAL A C 1
ATOM 1578 O O . VAL A 1 199 ? 3.115 -14.296 5.628 1.00 97.50 199 VAL A O 1
ATOM 1581 N N . GLU A 1 200 ? 3.349 -14.767 7.808 1.00 96.56 200 GLU A N 1
ATOM 1582 C CA . GLU A 1 200 ? 3.250 -16.213 7.652 1.00 96.56 200 GLU A CA 1
ATOM 1583 C C . GLU A 1 200 ? 1.820 -16.584 7.244 1.00 96.56 200 GLU A C 1
ATOM 1585 O O . GLU A 1 200 ? 0.833 -16.333 7.951 1.00 96.56 200 GLU A O 1
ATOM 1590 N N . ALA A 1 201 ? 1.704 -17.167 6.058 1.00 93.50 201 ALA A N 1
ATOM 1591 C CA . ALA A 1 201 ? 0.429 -17.499 5.465 1.00 93.50 201 ALA A CA 1
ATOM 1592 C C . ALA A 1 201 ? -0.312 -18.568 6.289 1.00 93.50 201 ALA A C 1
ATOM 1594 O O . ALA A 1 201 ? 0.242 -19.603 6.652 1.00 93.50 201 ALA A O 1
ATOM 1595 N N . GLY A 1 202 ? -1.597 -18.332 6.564 1.00 90.50 202 GLY A N 1
ATOM 1596 C CA . GLY A 1 202 ? -2.423 -19.193 7.419 1.00 90.50 202 GLY A CA 1
ATOM 1597 C C . GLY A 1 202 ? -2.354 -18.880 8.920 1.00 90.50 202 GLY A C 1
ATOM 1598 O O . GLY A 1 202 ? -3.203 -19.378 9.659 1.00 90.50 202 GLY A O 1
ATOM 1599 N N . VAL A 1 203 ? -1.412 -18.038 9.363 1.00 90.81 203 VAL A N 1
ATOM 1600 C CA . VAL A 1 203 ? -1.410 -17.454 10.719 1.00 90.81 203 VAL A CA 1
ATOM 1601 C C . VAL A 1 203 ? -2.137 -16.107 10.723 1.00 90.81 203 VAL A C 1
ATOM 1603 O O . VAL A 1 203 ? -2.938 -15.844 11.620 1.00 90.81 203 VAL A O 1
ATOM 1606 N N . GLY A 1 204 ? -1.876 -15.270 9.711 1.00 87.00 204 GLY A N 1
ATOM 1607 C CA . GLY A 1 204 ? -2.537 -13.976 9.528 1.00 87.00 204 GLY A CA 1
ATOM 1608 C C . GLY A 1 204 ? -3.948 -14.066 8.925 1.00 87.00 204 GLY A C 1
ATOM 1609 O O . GLY A 1 204 ? -4.649 -15.068 9.052 1.00 87.00 204 GLY A O 1
ATOM 1610 N N . LEU A 1 205 ? -4.379 -12.999 8.243 1.00 93.75 205 LEU A N 1
ATOM 1611 C CA . LEU A 1 205 ? -5.746 -12.877 7.711 1.00 93.75 205 LEU A CA 1
ATOM 1612 C C . LEU A 1 205 ? -6.017 -13.720 6.455 1.00 93.75 205 LEU A C 1
ATOM 1614 O O . LEU A 1 205 ? -7.177 -14.003 6.146 1.00 93.75 205 LEU A O 1
ATOM 1618 N N . HIS A 1 206 ? -4.966 -14.139 5.746 1.00 96.12 206 HIS A N 1
ATOM 1619 C CA . HIS A 1 206 ? -5.074 -14.913 4.514 1.00 96.12 206 HIS A CA 1
ATOM 1620 C C . HIS A 1 206 ? -4.288 -16.227 4.593 1.00 96.12 206 HIS A C 1
ATOM 1622 O O . HIS A 1 206 ? -3.220 -16.324 5.203 1.00 96.12 206 HIS A O 1
ATOM 1628 N N . ALA A 1 207 ? -4.834 -17.256 3.942 1.00 94.31 207 ALA A N 1
ATOM 1629 C CA . ALA A 1 207 ? -4.102 -18.478 3.630 1.00 94.31 207 ALA A CA 1
ATOM 1630 C C . ALA A 1 207 ? -3.118 -18.230 2.476 1.00 94.31 207 ALA A C 1
ATOM 1632 O O . ALA A 1 207 ? -3.251 -17.258 1.733 1.00 94.31 207 ALA A O 1
ATOM 1633 N N . TYR A 1 208 ? -2.161 -19.142 2.299 1.00 94.00 208 TYR A N 1
ATOM 1634 C CA . TYR A 1 208 ? -1.242 -19.070 1.167 1.00 94.00 208 TYR A CA 1
ATOM 1635 C C . TYR A 1 208 ? -2.000 -19.250 -0.148 1.00 94.00 208 TYR A C 1
ATOM 1637 O O . TYR A 1 208 ? -2.822 -20.162 -0.278 1.00 94.00 208 TYR A O 1
ATOM 1645 N N . ALA A 1 209 ? -1.662 -18.426 -1.134 1.00 94.00 209 ALA A N 1
ATOM 1646 C CA . ALA A 1 209 ? -2.121 -18.565 -2.504 1.00 94.00 209 ALA A CA 1
ATOM 1647 C C . ALA A 1 209 ? -0.913 -18.508 -3.451 1.00 94.00 209 ALA A C 1
ATOM 1649 O O . ALA A 1 209 ? -0.032 -17.677 -3.241 1.00 94.00 209 ALA A O 1
ATOM 1650 N N . PRO A 1 210 ? -0.820 -19.378 -4.471 1.00 91.25 210 PRO A N 1
ATOM 1651 C CA . PRO A 1 210 ? 0.259 -19.299 -5.453 1.00 91.25 210 PRO A CA 1
ATOM 1652 C C . PRO A 1 210 ? 0.117 -18.048 -6.330 1.00 91.25 210 PRO A C 1
ATOM 1654 O O . PRO A 1 210 ? 1.078 -17.303 -6.486 1.00 91.25 210 PRO A O 1
ATOM 1657 N N . GLU A 1 211 ? -1.095 -17.769 -6.806 1.00 93.06 211 GLU A N 1
ATOM 1658 C CA . GLU A 1 211 ? -1.466 -16.535 -7.502 1.00 93.06 211 GLU A CA 1
ATOM 1659 C C . GLU A 1 211 ? -2.008 -15.525 -6.475 1.00 93.06 211 GLU A C 1
ATOM 1661 O O . GLU A 1 211 ? -2.710 -15.917 -5.537 1.00 93.06 211 GLU A O 1
ATOM 1666 N N . LYS A 1 212 ? -1.675 -14.238 -6.624 1.00 93.25 212 LYS A N 1
ATOM 1667 C CA . LYS A 1 212 ? -2.197 -13.160 -5.776 1.00 93.25 212 LYS A CA 1
ATOM 1668 C C . LYS A 1 212 ? -2.641 -12.019 -6.669 1.00 93.25 212 LYS A C 1
ATOM 1670 O O . LYS A 1 212 ? -1.831 -11.493 -7.422 1.00 93.25 212 LYS A O 1
ATOM 1675 N N . LEU A 1 213 ? -3.895 -11.607 -6.530 1.00 96.25 213 LEU A N 1
ATOM 1676 C CA . LEU A 1 213 ? -4.471 -10.518 -7.308 1.00 96.25 213 LEU A CA 1
ATOM 1677 C C . LEU A 1 213 ? -4.017 -9.150 -6.771 1.00 96.25 213 LEU A C 1
ATOM 1679 O O . LEU A 1 213 ? -4.819 -8.384 -6.236 1.00 96.25 213 LEU A O 1
ATOM 1683 N N . VAL A 1 214 ? -2.714 -8.882 -6.831 1.00 97.00 214 VAL A N 1
ATOM 1684 C CA . VAL A 1 214 ? -2.077 -7.639 -6.389 1.00 97.00 214 VAL A CA 1
ATOM 1685 C C . VAL A 1 214 ? -0.725 -7.455 -7.074 1.00 97.00 214 VAL A C 1
ATOM 1687 O O . VAL A 1 214 ? 0.056 -8.400 -7.179 1.00 97.00 214 VAL A O 1
ATOM 1690 N N . THR A 1 215 ? -0.428 -6.212 -7.449 1.00 97.25 215 THR A N 1
ATOM 1691 C CA . THR A 1 215 ? 0.935 -5.764 -7.762 1.00 97.25 215 THR A CA 1
ATOM 1692 C C . THR A 1 215 ? 1.488 -4.960 -6.600 1.00 97.25 215 THR A C 1
ATOM 1694 O O . THR A 1 215 ? 0.816 -4.074 -6.071 1.00 97.25 215 THR A O 1
ATOM 1697 N N . VAL A 1 216 ? 2.718 -5.264 -6.197 1.00 97.88 216 VAL A N 1
ATOM 1698 C CA . VAL A 1 216 ? 3.474 -4.505 -5.202 1.00 97.88 216 VAL A CA 1
ATOM 1699 C C . VAL A 1 216 ? 4.242 -3.395 -5.918 1.00 97.88 216 VAL A C 1
ATOM 1701 O O . VAL A 1 216 ? 5.351 -3.618 -6.399 1.00 97.88 216 VAL A O 1
ATOM 1704 N N . GLY A 1 217 ? 3.635 -2.214 -6.011 1.00 97.19 217 GLY A N 1
ATOM 1705 C CA . GLY A 1 217 ? 4.257 -1.038 -6.618 1.00 97.19 217 GLY A CA 1
ATOM 1706 C C . GLY A 1 217 ? 5.172 -0.281 -5.657 1.00 97.19 217 GLY A C 1
ATOM 1707 O O . GLY A 1 217 ? 4.830 -0.069 -4.485 1.00 97.19 217 GLY A O 1
ATOM 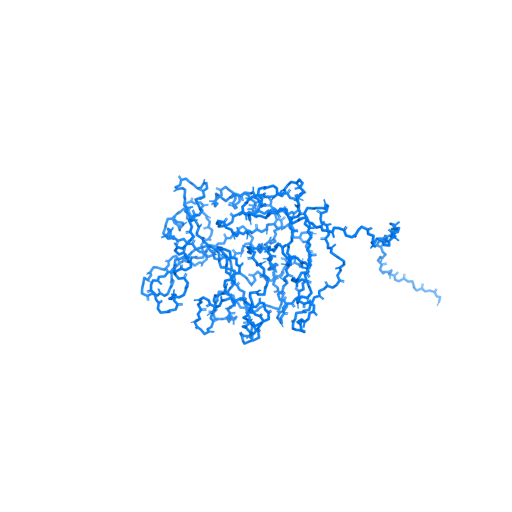1708 N N . LEU A 1 218 ? 6.334 0.140 -6.149 1.00 97.25 218 LEU A N 1
ATOM 1709 C CA . LEU A 1 218 ? 7.344 0.914 -5.432 1.00 97.25 218 LEU A CA 1
ATOM 1710 C C . LEU A 1 218 ? 7.809 2.101 -6.275 1.00 97.25 218 LEU A C 1
ATOM 1712 O O . LEU A 1 218 ? 8.422 1.932 -7.327 1.00 97.25 218 LEU A O 1
ATOM 1716 N N . ILE A 1 219 ? 7.606 3.316 -5.771 1.00 96.00 219 ILE A N 1
ATOM 1717 C CA . ILE A 1 219 ? 7.999 4.538 -6.476 1.00 96.00 219 ILE A CA 1
ATOM 1718 C C . ILE A 1 219 ? 9.426 4.937 -6.094 1.00 96.00 219 ILE A C 1
ATOM 1720 O O . ILE A 1 219 ? 9.771 5.017 -4.911 1.00 96.00 219 ILE A O 1
ATOM 1724 N N . THR A 1 220 ? 10.254 5.255 -7.089 1.00 93.25 220 THR A N 1
ATOM 1725 C CA . THR A 1 220 ? 11.643 5.698 -6.904 1.00 93.25 220 THR A CA 1
ATOM 1726 C C . THR A 1 220 ? 12.003 6.883 -7.801 1.00 93.25 220 THR A C 1
ATOM 1728 O O . THR A 1 220 ? 11.481 7.030 -8.901 1.00 93.25 220 THR A O 1
ATOM 1731 N N . ASP A 1 221 ? 12.944 7.722 -7.362 1.00 89.06 221 ASP A N 1
ATOM 1732 C CA . ASP A 1 221 ? 13.600 8.740 -8.196 1.00 89.06 221 ASP A CA 1
ATOM 1733 C C . ASP A 1 221 ? 14.892 8.235 -8.871 1.00 89.06 221 ASP A C 1
ATOM 1735 O O . ASP A 1 221 ? 15.460 8.930 -9.716 1.00 89.06 221 ASP A O 1
ATOM 1739 N N . ASN A 1 222 ? 15.351 7.020 -8.546 1.00 88.81 222 ASN A N 1
ATOM 1740 C CA . ASN A 1 222 ? 16.591 6.433 -9.057 1.00 88.81 222 ASN A CA 1
ATOM 1741 C C . ASN A 1 222 ? 16.340 5.120 -9.809 1.00 88.81 222 ASN A C 1
ATOM 1743 O O . ASN A 1 222 ? 16.931 4.070 -9.536 1.00 88.81 222 ASN A O 1
ATOM 1747 N N . PHE A 1 223 ? 15.443 5.212 -10.786 1.00 87.19 223 PHE A N 1
ATOM 1748 C CA . PHE A 1 223 ? 14.968 4.102 -11.604 1.00 87.19 223 PHE A CA 1
ATOM 1749 C C . PHE A 1 223 ? 16.083 3.257 -12.257 1.00 87.19 223 PHE A C 1
ATOM 1751 O O . PHE A 1 223 ? 16.051 2.030 -12.116 1.00 87.19 223 PHE A O 1
ATOM 1758 N N . PRO A 1 224 ? 17.130 3.839 -12.892 1.00 87.75 224 PRO A N 1
ATOM 1759 C CA . PRO A 1 224 ? 18.192 3.036 -13.503 1.00 87.75 224 PRO A CA 1
ATOM 1760 C C . PRO A 1 224 ? 18.992 2.220 -12.485 1.00 87.75 224 PRO A C 1
ATOM 1762 O O . PRO A 1 224 ? 19.430 1.110 -12.792 1.00 87.75 224 PRO A O 1
ATOM 1765 N N . ALA A 1 225 ? 19.194 2.760 -11.281 1.00 89.69 225 ALA A N 1
ATOM 1766 C CA . ALA A 1 225 ? 19.978 2.085 -10.261 1.00 89.69 225 ALA A CA 1
ATOM 1767 C C . ALA A 1 225 ? 19.203 0.925 -9.624 1.00 89.69 225 ALA A C 1
ATOM 1769 O O . ALA A 1 225 ? 19.763 -0.162 -9.495 1.00 89.69 225 ALA A O 1
ATOM 1770 N N . TRP A 1 226 ? 17.907 1.104 -9.343 1.00 91.44 226 TRP A N 1
ATOM 1771 C CA . TRP A 1 226 ? 17.037 0.004 -8.910 1.00 91.44 226 TRP A CA 1
ATOM 1772 C C . TRP A 1 226 ? 16.959 -1.118 -9.943 1.00 91.44 226 TRP A C 1
ATOM 1774 O O . TRP A 1 226 ? 17.089 -2.287 -9.585 1.00 91.44 226 TRP A O 1
ATOM 1784 N N . ARG A 1 227 ? 16.840 -0.777 -11.232 1.00 88.81 227 ARG A N 1
ATOM 1785 C CA . ARG A 1 227 ? 16.839 -1.773 -12.310 1.00 88.81 227 ARG A CA 1
ATOM 1786 C C . ARG A 1 227 ? 18.132 -2.588 -12.338 1.00 88.81 227 ARG A C 1
ATOM 1788 O O . ARG A 1 227 ? 18.085 -3.814 -12.410 1.00 88.81 227 ARG A O 1
ATOM 1795 N N . ALA A 1 228 ? 19.285 -1.917 -12.278 1.00 90.12 228 ALA A N 1
ATOM 1796 C CA . ALA A 1 228 ? 20.590 -2.579 -12.273 1.00 90.12 228 ALA A CA 1
ATOM 1797 C C . ALA A 1 228 ? 20.786 -3.462 -11.029 1.00 90.12 228 ALA A C 1
ATOM 1799 O O . ALA A 1 228 ? 21.332 -4.560 -11.131 1.00 90.12 228 ALA A O 1
ATOM 1800 N N . HIS A 1 229 ? 20.315 -2.992 -9.874 1.00 91.81 229 HIS A N 1
ATOM 1801 C CA . HIS A 1 229 ? 20.362 -3.723 -8.613 1.00 91.81 229 HIS A CA 1
ATOM 1802 C C . HIS A 1 229 ? 19.518 -5.003 -8.658 1.00 91.81 229 HIS A C 1
ATOM 1804 O O . HIS A 1 229 ? 20.031 -6.088 -8.395 1.00 91.81 229 HIS A O 1
ATOM 1810 N N . LEU A 1 230 ? 18.256 -4.912 -9.087 1.00 91.50 230 LEU A N 1
ATOM 1811 C CA . LEU A 1 230 ? 17.345 -6.061 -9.166 1.00 91.50 230 LEU A CA 1
ATOM 1812 C C . LEU A 1 230 ? 17.749 -7.075 -10.232 1.00 91.50 230 LEU A C 1
ATOM 1814 O O . LEU A 1 230 ? 17.593 -8.273 -10.023 1.00 91.50 230 LEU A O 1
ATOM 1818 N N . GLN A 1 231 ? 18.357 -6.623 -11.331 1.00 90.62 231 GLN A N 1
ATOM 1819 C CA . GLN A 1 231 ? 18.949 -7.519 -12.324 1.00 90.62 231 GLN A CA 1
ATOM 1820 C C . GLN A 1 231 ? 20.083 -8.384 -11.738 1.00 90.62 231 GLN A C 1
ATOM 1822 O O . GLN A 1 231 ? 20.347 -9.476 -12.243 1.00 90.62 231 GLN A O 1
ATOM 1827 N N . ALA A 1 232 ? 20.760 -7.915 -10.686 1.00 91.38 232 ALA A N 1
ATOM 1828 C CA . ALA A 1 232 ? 21.832 -8.646 -10.018 1.00 91.38 232 ALA A CA 1
ATOM 1829 C C . ALA A 1 232 ? 21.338 -9.591 -8.906 1.00 91.38 232 ALA A C 1
ATOM 1831 O O . ALA A 1 232 ? 22.150 -10.344 -8.368 1.00 91.38 232 ALA A O 1
ATOM 1832 N N . ILE A 1 233 ? 20.043 -9.575 -8.561 1.00 90.94 233 ILE A N 1
ATOM 1833 C CA . ILE A 1 233 ? 19.455 -10.404 -7.503 1.00 90.94 233 ILE A CA 1
ATOM 1834 C C . ILE A 1 233 ? 18.893 -11.699 -8.116 1.00 90.94 233 ILE A C 1
ATOM 1836 O O . ILE A 1 233 ? 17.846 -11.660 -8.757 1.00 90.94 233 ILE A O 1
ATOM 1840 N N . PRO A 1 234 ? 19.504 -12.882 -7.889 1.00 87.44 234 PRO A N 1
ATOM 1841 C CA . PRO A 1 234 ? 19.041 -14.130 -8.509 1.00 87.44 234 PRO A CA 1
ATOM 1842 C C . PRO A 1 234 ? 17.641 -14.568 -8.068 1.00 87.44 234 PRO A C 1
ATOM 1844 O O . PRO A 1 234 ? 16.964 -15.298 -8.786 1.00 87.44 234 PRO A O 1
ATOM 1847 N N . ALA A 1 235 ? 17.228 -14.160 -6.866 1.00 89.31 235 ALA A N 1
ATOM 1848 C CA . ALA A 1 235 ? 15.932 -14.509 -6.296 1.00 89.31 235 ALA A CA 1
ATOM 1849 C C . ALA A 1 235 ? 14.783 -13.646 -6.852 1.00 89.31 235 ALA A C 1
ATOM 1851 O O . ALA A 1 235 ? 13.620 -14.000 -6.683 1.00 89.31 235 ALA A O 1
ATOM 1852 N N . PHE A 1 236 ? 15.109 -12.543 -7.535 1.00 93.50 236 PHE A N 1
ATOM 1853 C CA . PHE A 1 236 ? 14.151 -11.681 -8.205 1.00 93.50 236 PHE A CA 1
ATOM 1854 C C . PHE A 1 236 ? 14.106 -12.040 -9.688 1.00 93.50 236 PHE A C 1
ATOM 1856 O O . PHE A 1 236 ? 15.056 -11.816 -10.440 1.00 93.50 236 PHE A O 1
ATOM 1863 N N . ARG A 1 237 ? 12.990 -12.613 -10.135 1.00 93.56 237 ARG A N 1
ATOM 1864 C CA . ARG A 1 237 ? 12.790 -12.954 -11.547 1.00 93.56 237 ARG A CA 1
ATOM 1865 C C . ARG A 1 237 ? 12.301 -11.720 -12.283 1.00 93.56 237 ARG A C 1
ATOM 1867 O O . ARG A 1 237 ? 11.104 -11.570 -12.520 1.00 93.56 237 ARG A O 1
ATOM 1874 N N . LEU A 1 238 ? 13.243 -10.841 -12.613 1.00 89.88 238 LEU A N 1
ATOM 1875 C CA . LEU A 1 238 ? 12.995 -9.677 -13.456 1.00 89.88 238 LEU A CA 1
ATOM 1876 C C . LEU A 1 238 ? 12.401 -10.137 -14.793 1.00 89.88 238 LEU A C 1
ATOM 1878 O O . LEU A 1 238 ? 12.999 -10.962 -15.489 1.00 89.88 238 LEU A O 1
ATOM 1882 N N . GLN A 1 239 ? 11.240 -9.602 -15.155 1.00 85.81 239 GLN A N 1
ATOM 1883 C CA . GLN A 1 239 ? 10.678 -9.819 -16.479 1.00 85.81 239 GLN A CA 1
ATOM 1884 C C . GLN A 1 239 ? 11.290 -8.792 -17.422 1.00 85.81 239 GLN A C 1
ATOM 1886 O O . GLN A 1 239 ? 11.200 -7.583 -17.221 1.00 85.81 239 GLN A O 1
ATOM 1891 N N . THR A 1 240 ? 11.998 -9.280 -18.436 1.00 59.47 240 THR A N 1
ATOM 1892 C CA . THR A 1 240 ? 12.603 -8.421 -19.450 1.00 59.47 240 THR A CA 1
ATOM 1893 C C . THR A 1 240 ? 11.586 -8.138 -20.540 1.00 59.47 240 THR A C 1
ATOM 1895 O O . THR A 1 240 ? 11.502 -8.879 -21.520 1.00 59.47 240 THR A O 1
ATOM 1898 N N . LEU A 1 241 ? 10.856 -7.045 -20.386 1.00 52.31 241 LEU A N 1
ATOM 1899 C CA . LEU A 1 241 ? 10.380 -6.258 -21.513 1.00 52.31 241 LEU A CA 1
ATOM 1900 C C . LEU A 1 241 ? 11.050 -4.882 -21.391 1.00 52.31 241 LEU A C 1
ATOM 1902 O O . LEU A 1 241 ? 11.463 -4.483 -20.297 1.00 52.31 241 LEU A O 1
ATOM 1906 N N . ASP A 1 242 ? 11.317 -4.228 -22.521 1.00 54.31 242 ASP A N 1
ATOM 1907 C CA . ASP A 1 242 ? 11.851 -2.861 -22.545 1.00 54.31 242 ASP A CA 1
ATOM 1908 C C . ASP A 1 242 ? 11.039 -1.963 -21.601 1.00 54.31 242 ASP A C 1
ATOM 1910 O O . ASP A 1 242 ? 9.876 -2.273 -21.366 1.00 54.31 242 ASP A O 1
ATOM 1914 N N . VAL A 1 243 ? 11.649 -0.899 -21.044 1.00 54.56 243 VAL A N 1
ATOM 1915 C CA . VAL A 1 243 ? 10.952 0.051 -20.148 1.00 54.56 243 VAL A CA 1
ATOM 1916 C C . VAL A 1 243 ? 9.557 0.297 -20.696 1.00 54.56 243 VAL A C 1
ATOM 1918 O O . VAL A 1 243 ? 9.418 0.819 -21.806 1.00 54.56 243 VAL A O 1
ATOM 1921 N N . GLU A 1 244 ? 8.555 -0.152 -19.949 1.00 61.16 244 GLU A N 1
ATOM 1922 C CA . GLU A 1 244 ? 7.184 0.022 -20.372 1.00 61.16 244 GLU A CA 1
ATOM 1923 C C . GLU A 1 244 ? 6.853 1.487 -20.109 1.00 61.16 244 GLU A C 1
ATOM 1925 O O . GLU A 1 244 ? 6.972 1.991 -18.990 1.00 61.16 244 GLU A O 1
ATOM 1930 N N . ASP A 1 245 ? 6.577 2.190 -21.203 1.00 59.12 245 ASP A N 1
ATOM 1931 C CA . ASP A 1 245 ? 6.239 3.600 -21.215 1.00 59.12 245 ASP A CA 1
ATOM 1932 C C . ASP A 1 245 ? 4.735 3.721 -21.438 1.00 59.12 245 ASP A C 1
ATOM 1934 O O . ASP A 1 245 ? 4.211 3.368 -22.501 1.00 59.12 245 ASP A O 1
ATOM 1938 N N . VAL A 1 246 ? 4.030 4.226 -20.430 1.00 67.06 246 VAL A N 1
ATOM 1939 C CA . VAL A 1 246 ? 2.612 4.559 -20.574 1.00 67.06 246 VAL A CA 1
ATOM 1940 C C . VAL A 1 246 ? 2.518 5.999 -21.061 1.00 67.06 246 VAL A C 1
ATOM 1942 O O . VAL A 1 246 ? 2.355 6.928 -20.276 1.00 67.06 246 VAL A O 1
ATOM 1945 N N . ALA A 1 247 ? 2.678 6.190 -22.371 1.00 67.81 247 ALA A N 1
ATOM 1946 C CA . ALA A 1 247 ? 2.538 7.485 -23.045 1.00 67.81 247 ALA A CA 1
ATOM 1947 C C . ALA A 1 247 ? 3.397 8.627 -22.445 1.00 67.81 247 ALA A C 1
ATOM 1949 O O . ALA A 1 247 ? 2.973 9.785 -22.415 1.00 67.81 247 ALA A O 1
ATOM 1950 N N . GLY A 1 248 ? 4.600 8.319 -21.958 1.00 77.25 248 GLY A N 1
ATOM 1951 C CA . GLY A 1 248 ? 5.509 9.257 -21.295 1.00 77.25 248 GLY A CA 1
ATOM 1952 C C . GLY A 1 248 ? 5.156 9.576 -19.841 1.00 77.25 248 GLY A C 1
ATOM 1953 O O . GLY A 1 248 ? 5.851 10.379 -19.218 1.00 77.25 248 GLY A O 1
ATOM 1954 N N . GLN A 1 249 ? 4.078 9.001 -19.299 1.00 83.31 249 GLN A N 1
ATOM 1955 C CA . GLN A 1 249 ? 3.559 9.306 -17.962 1.00 83.31 249 GLN A CA 1
ATOM 1956 C C . GLN A 1 249 ? 4.079 8.347 -16.886 1.00 83.31 249 GLN A C 1
ATOM 1958 O O . GLN A 1 249 ? 4.158 8.729 -15.722 1.00 83.31 249 GLN A O 1
ATOM 1963 N N . LEU A 1 250 ? 4.487 7.137 -17.253 1.00 87.44 250 LEU A N 1
ATOM 1964 C CA . LEU A 1 250 ? 5.044 6.155 -16.329 1.00 87.44 250 LEU A CA 1
ATOM 1965 C C . LEU A 1 250 ? 6.159 5.390 -17.030 1.00 87.44 250 LEU A C 1
ATOM 1967 O O . LEU A 1 250 ? 5.944 4.872 -18.121 1.00 87.44 250 LEU A O 1
ATOM 1971 N N . GLU A 1 251 ? 7.319 5.322 -16.386 1.00 89.62 251 GLU A N 1
ATOM 1972 C CA . GLU A 1 251 ? 8.385 4.379 -16.705 1.00 89.62 251 GLU A CA 1
ATOM 1973 C C . GLU A 1 251 ? 8.389 3.309 -15.617 1.00 89.62 251 GLU A C 1
ATOM 1975 O O . GLU A 1 251 ? 8.549 3.637 -14.437 1.00 89.62 251 GLU A O 1
ATOM 1980 N N . PHE A 1 252 ? 8.249 2.041 -15.994 1.00 91.38 252 PHE A N 1
ATOM 1981 C CA . PHE A 1 252 ? 8.320 0.954 -15.025 1.00 91.38 252 PHE A CA 1
ATOM 1982 C C . PHE A 1 252 ? 9.094 -0.262 -15.531 1.00 91.38 252 PHE A C 1
ATOM 1984 O O . PHE A 1 252 ? 9.346 -0.446 -16.726 1.00 91.38 252 PHE A O 1
ATOM 1991 N N . PHE A 1 253 ? 9.536 -1.077 -14.582 1.00 91.06 253 PHE A N 1
ATOM 1992 C CA . PHE A 1 253 ? 9.946 -2.453 -14.824 1.00 91.06 253 PHE A CA 1
ATOM 1993 C C . PHE A 1 253 ? 9.382 -3.316 -13.701 1.00 91.06 253 PHE A C 1
ATOM 1995 O O . PHE A 1 253 ? 9.143 -2.833 -12.593 1.00 91.06 253 PHE A O 1
ATOM 2002 N N . TYR A 1 254 ? 9.216 -4.605 -13.970 1.00 92.56 254 TYR A N 1
ATOM 2003 C CA . TYR A 1 254 ? 8.606 -5.510 -13.012 1.00 92.56 254 TYR A CA 1
ATOM 2004 C C . TYR A 1 254 ? 9.296 -6.866 -12.968 1.00 92.56 254 TYR A C 1
ATOM 2006 O O . TYR A 1 254 ? 10.092 -7.246 -13.833 1.00 92.56 254 TYR A O 1
ATOM 2014 N N . GLY A 1 255 ? 8.992 -7.617 -11.924 1.00 93.19 255 GLY A N 1
ATOM 2015 C CA . GLY A 1 255 ? 9.460 -8.977 -11.757 1.00 93.19 255 GLY A CA 1
ATOM 2016 C C . GLY A 1 255 ? 8.740 -9.671 -10.623 1.00 93.19 255 GLY A C 1
ATOM 2017 O O . GLY A 1 255 ? 7.792 -9.144 -10.047 1.00 93.19 255 GLY A O 1
ATOM 2018 N N . PHE A 1 256 ? 9.212 -10.869 -10.310 1.00 95.12 256 PHE A N 1
ATOM 2019 C CA . PHE A 1 256 ? 8.627 -11.685 -9.260 1.00 95.12 256 PHE A CA 1
ATOM 2020 C C . PHE A 1 256 ? 9.615 -11.922 -8.134 1.00 95.12 256 PHE A C 1
ATOM 2022 O O . PHE A 1 256 ? 10.779 -12.248 -8.386 1.00 95.12 256 PHE A O 1
ATOM 2029 N N . ASP A 1 257 ? 9.134 -11.822 -6.901 1.00 95.81 257 ASP A N 1
ATOM 2030 C CA . ASP A 1 257 ? 9.905 -12.216 -5.724 1.00 95.81 257 ASP A CA 1
ATOM 2031 C C . ASP A 1 257 ? 10.034 -13.756 -5.620 1.00 95.81 257 ASP A C 1
ATOM 2033 O O . ASP A 1 257 ? 9.562 -14.485 -6.511 1.00 95.81 257 ASP A O 1
ATOM 2037 N N . PRO A 1 258 ? 10.685 -14.288 -4.566 1.00 95.12 258 PRO A N 1
ATOM 2038 C CA . PRO A 1 258 ? 10.878 -15.728 -4.400 1.00 95.12 258 PRO A CA 1
ATOM 2039 C C . PRO A 1 258 ? 9.590 -16.562 -4.330 1.00 95.12 258 PRO A C 1
ATOM 2041 O O . PRO A 1 258 ? 9.663 -17.775 -4.515 1.00 95.12 258 PRO A O 1
ATOM 2044 N N . GLU A 1 259 ? 8.433 -15.947 -4.067 1.00 94.94 259 GLU A N 1
ATOM 2045 C CA . GLU A 1 259 ? 7.136 -16.621 -3.936 1.00 94.94 259 GLU A CA 1
ATOM 2046 C C . GLU A 1 259 ? 6.070 -16.060 -4.885 1.00 94.94 259 GLU A C 1
ATOM 2048 O O . GLU A 1 259 ? 4.874 -16.105 -4.593 1.00 94.94 259 GLU A O 1
ATOM 2053 N N . ASP A 1 260 ? 6.498 -15.572 -6.049 1.00 93.62 260 ASP A N 1
ATOM 2054 C CA . ASP A 1 260 ? 5.619 -15.168 -7.151 1.00 93.62 260 ASP A CA 1
ATOM 2055 C C . ASP A 1 260 ? 4.706 -13.965 -6.842 1.00 93.62 260 ASP A C 1
ATOM 2057 O O . ASP A 1 260 ? 3.715 -13.765 -7.543 1.00 93.62 260 ASP A O 1
ATOM 2061 N N . HIS A 1 261 ? 5.015 -13.124 -5.844 1.00 95.00 261 HIS A N 1
ATOM 2062 C CA . HIS A 1 261 ? 4.385 -11.797 -5.816 1.00 95.00 261 HIS A CA 1
ATOM 2063 C C . HIS A 1 261 ? 4.901 -10.991 -7.005 1.00 95.00 261 HIS A C 1
ATOM 2065 O O . HIS A 1 261 ? 6.094 -11.045 -7.309 1.00 95.00 261 HIS A O 1
ATOM 2071 N N . TYR A 1 262 ? 4.013 -10.252 -7.666 1.00 94.62 262 TYR A N 1
ATOM 2072 C CA . TYR A 1 262 ? 4.368 -9.333 -8.740 1.00 94.62 262 TYR A CA 1
ATOM 2073 C C . TYR A 1 262 ? 4.824 -8.004 -8.129 1.00 94.62 262 TYR A C 1
ATOM 2075 O O . TYR A 1 262 ? 4.101 -7.415 -7.328 1.00 94.62 262 TYR A O 1
ATOM 2083 N N . TRP A 1 263 ? 6.017 -7.538 -8.492 1.00 95.69 263 TRP A N 1
ATOM 2084 C CA . TRP A 1 263 ? 6.599 -6.286 -8.008 1.00 95.69 263 TRP A CA 1
ATOM 2085 C C . TRP A 1 263 ? 6.865 -5.353 -9.173 1.00 95.69 263 TRP A C 1
ATOM 2087 O O . TRP A 1 263 ? 7.538 -5.751 -10.125 1.00 95.69 263 TRP A O 1
ATOM 2097 N N . GLU A 1 264 ? 6.407 -4.114 -9.054 1.00 94.25 264 GLU A N 1
ATOM 2098 C CA . GLU A 1 264 ? 6.621 -3.052 -10.028 1.00 94.25 264 GLU A CA 1
ATOM 2099 C C . GLU A 1 264 ? 7.439 -1.932 -9.391 1.00 94.25 264 GLU A C 1
ATOM 2101 O O . GLU A 1 264 ? 7.163 -1.494 -8.277 1.00 94.25 264 GLU A O 1
ATOM 2106 N N . PHE A 1 265 ? 8.485 -1.491 -10.082 1.00 94.25 265 PHE A N 1
ATOM 2107 C CA . PHE A 1 265 ? 9.247 -0.311 -9.698 1.00 94.25 265 PHE A CA 1
ATOM 2108 C C . PHE A 1 265 ? 8.917 0.791 -10.684 1.00 94.25 265 PHE A C 1
ATOM 2110 O O . PHE A 1 265 ? 9.033 0.592 -11.891 1.00 94.25 265 PHE A O 1
ATOM 2117 N N . GLU A 1 266 ? 8.541 1.948 -10.160 1.00 93.75 266 GLU A N 1
ATOM 2118 C CA . GLU A 1 266 ? 7.881 3.005 -10.913 1.00 93.75 266 GLU A CA 1
ATOM 2119 C C . GLU A 1 266 ? 8.677 4.303 -10.833 1.00 93.75 266 GLU A C 1
ATOM 2121 O O . GLU A 1 266 ? 9.168 4.713 -9.773 1.00 93.75 266 GLU A O 1
ATOM 2126 N N . PHE A 1 267 ? 8.755 4.991 -11.964 1.00 92.06 267 PHE A N 1
ATOM 2127 C CA . PHE A 1 267 ? 9.196 6.369 -12.053 1.00 92.06 267 PHE A CA 1
ATOM 2128 C C . PHE A 1 267 ? 8.181 7.180 -12.846 1.00 92.06 267 PHE A C 1
ATOM 2130 O O . PHE A 1 267 ? 7.806 6.814 -13.956 1.00 92.06 267 PHE A O 1
ATOM 2137 N N . TYR A 1 268 ? 7.800 8.330 -12.299 1.00 91.25 268 TYR A N 1
ATOM 2138 C CA . TYR A 1 268 ? 6.841 9.242 -12.913 1.00 91.25 268 TYR A CA 1
ATOM 2139 C C . TYR A 1 268 ? 7.568 10.450 -13.518 1.00 91.25 268 TYR A C 1
ATOM 2141 O O . TYR A 1 268 ? 7.998 11.339 -12.769 1.00 91.25 268 TYR A O 1
ATOM 2149 N N . PRO A 1 269 ? 7.730 10.532 -14.854 1.00 89.38 269 PRO A N 1
ATOM 2150 C CA . PRO A 1 269 ? 8.377 11.662 -15.515 1.00 89.38 269 PRO A CA 1
ATOM 2151 C C . PRO A 1 269 ? 7.605 12.972 -15.336 1.00 89.38 269 PRO A C 1
ATOM 2153 O O . PRO A 1 269 ? 6.445 12.988 -14.924 1.00 89.38 269 PRO A O 1
ATOM 2156 N N . ALA A 1 270 ? 8.255 14.097 -15.646 1.00 90.50 270 ALA A N 1
ATOM 2157 C CA . ALA A 1 270 ? 7.593 15.396 -15.725 1.00 90.50 270 ALA A CA 1
ATOM 2158 C C . ALA A 1 270 ? 6.715 15.441 -16.989 1.00 90.50 270 ALA A C 1
ATOM 2160 O O . ALA A 1 270 ? 7.127 15.937 -18.036 1.00 90.50 270 ALA A O 1
ATOM 2161 N N . ALA A 1 271 ? 5.524 14.859 -16.885 1.00 88.69 271 ALA A N 1
ATOM 2162 C CA . ALA A 1 271 ? 4.549 14.715 -17.955 1.00 88.69 271 ALA A CA 1
ATOM 2163 C C . ALA A 1 271 ? 3.159 15.165 -17.469 1.00 88.69 271 ALA A C 1
ATOM 2165 O O . ALA A 1 271 ? 2.903 15.116 -16.261 1.00 88.69 271 ALA A O 1
ATOM 2166 N N . PRO A 1 272 ? 2.261 15.588 -18.381 1.00 88.31 272 PRO A N 1
ATOM 2167 C CA . PRO A 1 272 ? 0.891 15.940 -18.020 1.00 88.31 272 PRO A CA 1
ATOM 2168 C C . PRO A 1 272 ? 0.205 14.815 -17.240 1.00 88.31 272 PRO A C 1
ATOM 2170 O O . PRO A 1 272 ? 0.278 13.660 -17.653 1.00 88.31 272 PRO A O 1
ATOM 2173 N N . GLY A 1 273 ? -0.460 15.143 -16.135 1.00 87.38 273 GLY A N 1
ATOM 2174 C CA . GLY A 1 273 ? -1.133 14.184 -15.251 1.00 87.38 273 GLY A CA 1
ATOM 2175 C C . GLY A 1 273 ? -0.301 13.740 -14.042 1.00 87.38 273 GLY A C 1
ATOM 2176 O O . GLY A 1 273 ? -0.870 13.220 -13.087 1.00 87.38 273 GLY A O 1
ATOM 2177 N N . ASN A 1 274 ? 1.014 13.986 -14.032 1.00 91.25 274 ASN A N 1
ATOM 2178 C CA . ASN A 1 274 ? 1.897 13.617 -12.918 1.00 91.25 274 ASN A CA 1
ATOM 2179 C C . ASN A 1 274 ? 2.167 14.761 -11.935 1.00 91.25 274 ASN A C 1
ATOM 2181 O O . ASN A 1 274 ? 2.882 14.561 -10.952 1.00 91.25 274 ASN A O 1
ATOM 2185 N N . GLU A 1 275 ? 1.662 15.969 -12.192 1.00 92.88 275 GLU A N 1
ATOM 2186 C CA . GLU A 1 275 ? 2.038 17.178 -11.457 1.00 92.88 275 GLU A CA 1
ATOM 2187 C C . GLU A 1 275 ? 1.799 17.016 -9.955 1.00 92.88 275 GLU A C 1
ATOM 2189 O O . GLU A 1 275 ? 2.705 17.252 -9.152 1.00 92.88 275 GLU A O 1
ATOM 2194 N N . ARG A 1 276 ? 0.605 16.541 -9.583 1.00 94.94 276 ARG A N 1
ATOM 2195 C CA . ARG A 1 276 ? 0.217 16.380 -8.181 1.00 94.94 276 ARG A CA 1
ATOM 2196 C C . ARG A 1 276 ? 1.009 15.279 -7.479 1.00 94.94 276 ARG A C 1
ATOM 2198 O O . ARG A 1 276 ? 1.481 15.474 -6.361 1.00 94.94 276 ARG A O 1
ATOM 2205 N N . LEU A 1 277 ? 1.203 14.143 -8.146 1.00 93.44 277 LEU A N 1
ATOM 2206 C CA . LEU A 1 277 ? 1.989 13.031 -7.617 1.00 93.44 277 LEU A CA 1
ATOM 2207 C C . LEU A 1 277 ? 3.449 13.443 -7.368 1.00 93.44 277 LEU A C 1
ATOM 2209 O O . LEU A 1 277 ? 4.002 13.180 -6.300 1.00 93.44 277 LEU A O 1
ATOM 2213 N N . ARG A 1 278 ? 4.066 14.144 -8.328 1.00 93.00 278 ARG A N 1
ATOM 2214 C CA . ARG A 1 278 ? 5.448 14.632 -8.217 1.00 93.00 278 ARG A CA 1
ATOM 2215 C C . ARG A 1 278 ? 5.616 15.699 -7.143 1.00 93.00 278 ARG A C 1
ATOM 2217 O O . ARG A 1 278 ? 6.659 15.716 -6.494 1.00 93.00 278 ARG A O 1
ATOM 2224 N N . GLU A 1 279 ? 4.621 16.567 -6.960 1.00 94.06 279 GLU A N 1
ATOM 2225 C CA . GLU A 1 279 ? 4.592 17.546 -5.870 1.00 94.06 279 GLU A CA 1
ATOM 2226 C C . GLU A 1 279 ? 4.630 16.840 -4.508 1.00 94.06 279 GLU A C 1
ATOM 2228 O O . GLU A 1 279 ? 5.506 17.134 -3.697 1.00 94.06 279 GLU A O 1
ATOM 2233 N N . ILE A 1 280 ? 3.740 15.865 -4.285 1.00 95.00 280 ILE A N 1
ATOM 2234 C CA . ILE A 1 280 ? 3.662 15.094 -3.031 1.00 95.00 280 ILE A CA 1
ATOM 2235 C C . ILE A 1 280 ? 4.972 14.348 -2.752 1.00 95.00 280 ILE A C 1
ATOM 2237 O O . ILE A 1 280 ? 5.455 14.316 -1.620 1.00 95.00 280 ILE A O 1
ATOM 2241 N N . LEU A 1 281 ? 5.547 13.740 -3.789 1.00 92.31 281 LEU A N 1
ATOM 2242 C CA . LEU A 1 281 ? 6.775 12.957 -3.692 1.00 92.31 281 LEU A CA 1
ATOM 2243 C C . LEU A 1 281 ? 8.052 13.807 -3.681 1.00 92.31 281 LEU A C 1
ATOM 2245 O O . LEU A 1 281 ? 9.141 13.256 -3.532 1.00 92.31 281 LEU A O 1
ATOM 2249 N N . GLU A 1 282 ? 7.936 15.128 -3.843 1.00 90.38 282 GLU A N 1
ATOM 2250 C CA . GLU A 1 282 ? 9.059 16.066 -3.933 1.00 90.38 282 GLU A CA 1
ATOM 2251 C C . GLU A 1 282 ? 10.094 15.667 -5.013 1.00 90.38 282 GLU A C 1
ATOM 2253 O O . GLU A 1 282 ? 11.294 15.929 -4.876 1.00 90.38 282 GLU A O 1
ATOM 2258 N N . ILE A 1 283 ? 9.642 15.039 -6.112 1.00 82.88 283 ILE A N 1
ATOM 2259 C CA . ILE A 1 283 ? 10.521 14.565 -7.192 1.00 82.88 283 ILE A CA 1
ATOM 2260 C C . ILE A 1 283 ? 11.073 15.772 -7.948 1.00 82.88 283 ILE A C 1
ATOM 2262 O O . ILE A 1 283 ? 10.403 16.385 -8.789 1.00 82.88 283 ILE A O 1
ATOM 2266 N N . ARG A 1 284 ? 12.338 16.091 -7.680 1.00 72.06 284 ARG A N 1
ATOM 2267 C CA . ARG A 1 284 ? 13.061 17.158 -8.375 1.00 72.06 284 ARG A CA 1
ATOM 2268 C C . ARG A 1 284 ? 13.389 16.741 -9.804 1.00 72.06 284 ARG A C 1
ATOM 2270 O O . ARG A 1 284 ? 13.535 15.557 -10.110 1.00 72.06 284 ARG A O 1
ATOM 2277 N N . GLU A 1 285 ? 13.518 17.721 -10.693 1.00 60.75 285 GLU A N 1
ATOM 2278 C CA . GLU A 1 285 ? 14.151 17.481 -11.986 1.00 60.75 285 GLU A CA 1
ATOM 2279 C C . GLU A 1 285 ? 15.596 17.049 -11.732 1.00 60.75 285 GLU A C 1
ATOM 2281 O O . GLU A 1 285 ? 16.447 17.839 -11.328 1.00 60.75 285 GLU A O 1
ATOM 2286 N N . ILE A 1 286 ? 15.876 15.768 -11.941 1.00 55.09 286 ILE A N 1
ATOM 2287 C CA . ILE A 1 286 ? 17.230 15.361 -12.272 1.00 55.09 286 ILE A CA 1
ATOM 2288 C C . ILE A 1 286 ? 17.372 15.756 -13.737 1.00 55.09 286 ILE A C 1
ATOM 2290 O O . ILE A 1 286 ? 16.623 15.241 -14.571 1.00 55.09 286 ILE A O 1
ATOM 2294 N N . GLU A 1 287 ? 18.296 16.667 -14.055 1.00 39.19 287 GLU A N 1
ATOM 2295 C CA . GLU A 1 287 ? 18.797 16.812 -15.422 1.00 39.19 287 GLU A CA 1
ATOM 2296 C C . GLU A 1 287 ? 19.312 15.433 -15.840 1.00 39.19 287 GLU A C 1
ATOM 2298 O O . GLU A 1 287 ? 20.453 15.050 -15.569 1.00 39.19 287 GLU A O 1
ATOM 2303 N N . ARG A 1 288 ? 18.441 14.622 -16.448 1.00 48.78 288 ARG A N 1
ATOM 2304 C CA . ARG A 1 288 ? 18.872 13.421 -17.136 1.00 48.78 288 ARG A CA 1
ATOM 2305 C C . ARG A 1 288 ? 19.788 13.957 -18.221 1.00 48.78 288 ARG A C 1
ATOM 2307 O O . ARG A 1 288 ? 19.330 14.616 -19.152 1.00 48.78 288 ARG A O 1
ATOM 2314 N N . LEU A 1 289 ? 21.087 13.692 -18.098 1.00 34.56 289 LEU A N 1
ATOM 2315 C CA . LEU A 1 289 ? 21.992 13.693 -19.238 1.00 34.56 289 LEU A CA 1
ATOM 2316 C C . LEU A 1 289 ? 21.470 12.606 -20.183 1.00 34.56 289 LEU A C 1
ATOM 2318 O O . LEU A 1 289 ? 21.948 11.474 -20.192 1.00 34.56 289 LEU A O 1
ATOM 2322 N N . CYS A 1 290 ? 20.409 12.931 -20.920 1.00 34.53 290 CYS A N 1
ATOM 2323 C CA . CYS A 1 290 ? 19.886 12.135 -22.002 1.00 34.53 290 CYS A CA 1
ATOM 2324 C C . CYS A 1 290 ? 21.051 11.949 -22.960 1.00 34.53 290 CYS A C 1
ATOM 2326 O O . CYS A 1 290 ? 21.496 12.908 -23.585 1.00 34.53 290 CYS A O 1
ATOM 2328 N N . ASN A 1 291 ? 21.559 10.725 -23.057 1.00 30.28 291 ASN A N 1
ATOM 2329 C CA . ASN A 1 291 ? 22.358 10.321 -24.194 1.00 30.28 291 ASN A CA 1
ATOM 2330 C C . ASN A 1 291 ? 21.349 9.997 -25.308 1.00 30.28 291 ASN A C 1
ATOM 2332 O O . ASN A 1 291 ? 20.715 8.939 -25.264 1.00 30.28 291 ASN A O 1
ATOM 2336 N N . PRO A 1 292 ? 21.091 10.904 -26.263 1.00 36.56 292 PRO A N 1
ATOM 2337 C CA . PRO A 1 292 ? 20.051 10.699 -27.246 1.00 36.56 292 PRO A CA 1
ATOM 2338 C C . PRO A 1 292 ? 20.663 9.870 -28.368 1.00 36.56 292 PRO A C 1
ATOM 2340 O O . PRO A 1 292 ? 21.335 10.431 -29.234 1.00 36.56 292 PRO A O 1
ATOM 2343 N N . ARG A 1 293 ? 20.484 8.544 -28.308 1.00 38.72 293 ARG A N 1
ATOM 2344 C CA . ARG A 1 293 ? 20.462 7.580 -29.431 1.00 38.72 293 ARG A CA 1
ATOM 2345 C C . ARG A 1 293 ? 20.711 6.167 -28.906 1.00 38.72 293 ARG A C 1
ATOM 2347 O O . ARG A 1 293 ? 21.855 5.797 -28.676 1.00 38.72 293 ARG A O 1
ATOM 2354 N N . GLN A 1 294 ? 19.650 5.369 -28.848 1.00 31.03 294 GLN A N 1
ATOM 2355 C CA . GLN A 1 294 ? 19.613 4.016 -29.416 1.00 31.03 294 GLN A CA 1
ATOM 2356 C C . GLN A 1 294 ? 18.156 3.534 -29.427 1.00 31.03 294 GLN A C 1
ATOM 2358 O O . GLN A 1 294 ? 17.748 2.685 -28.651 1.00 31.03 294 GLN A O 1
ATOM 2363 N N . SER A 1 295 ? 17.361 4.112 -30.327 1.00 29.02 295 SER A N 1
ATOM 2364 C CA . SER A 1 295 ? 16.122 3.494 -30.801 1.00 29.02 295 SER A CA 1
ATOM 2365 C C . SER A 1 295 ? 16.472 2.691 -32.056 1.00 29.02 295 SER A C 1
ATOM 2367 O O . SER A 1 295 ? 16.865 3.300 -33.057 1.00 29.02 295 SER A O 1
ATOM 2369 N N . PRO A 1 296 ? 16.365 1.355 -32.074 1.00 33.31 296 PRO A N 1
ATOM 2370 C CA . PRO A 1 296 ? 16.184 0.639 -33.320 1.00 33.31 296 PRO A CA 1
ATOM 2371 C C . PRO A 1 296 ? 14.717 0.808 -33.723 1.00 33.31 296 PRO A C 1
ATOM 2373 O O . PRO A 1 296 ? 13.817 0.377 -33.011 1.00 33.31 296 PRO A O 1
ATOM 2376 N N . ASN A 1 297 ? 14.478 1.458 -34.861 1.00 34.44 297 ASN A N 1
ATOM 2377 C CA . ASN A 1 297 ? 13.186 1.427 -35.542 1.00 34.44 297 ASN A CA 1
ATOM 2378 C C . ASN A 1 297 ? 12.661 -0.018 -35.596 1.00 34.44 297 ASN A C 1
ATOM 2380 O O . ASN A 1 297 ? 13.273 -0.848 -36.271 1.00 34.44 297 ASN A O 1
ATOM 2384 N N . L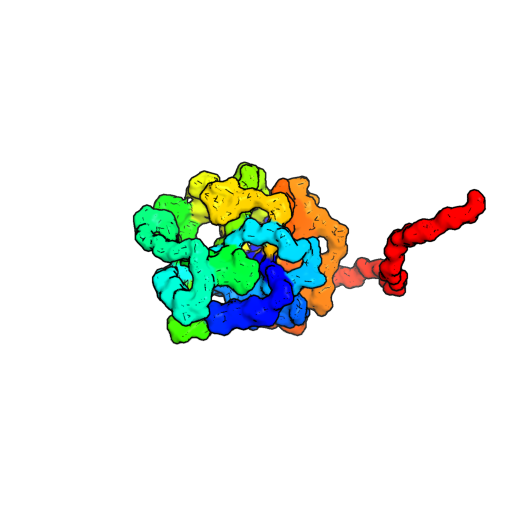EU A 1 298 ? 11.513 -0.303 -34.980 1.00 31.42 298 LEU A N 1
ATOM 2385 C CA . LEU A 1 298 ? 10.697 -1.444 -35.378 1.00 31.42 298 LEU A CA 1
ATOM 2386 C C . LEU A 1 298 ? 9.377 -0.946 -35.951 1.00 31.42 298 LEU A C 1
ATOM 2388 O O . LEU A 1 298 ? 8.582 -0.276 -35.297 1.00 31.42 298 LEU A O 1
ATOM 2392 N N . LEU A 1 299 ? 9.193 -1.274 -37.228 1.00 29.12 299 LEU A N 1
ATOM 2393 C CA . LEU A 1 299 ? 7.950 -1.111 -37.950 1.00 29.12 299 LEU A CA 1
ATOM 2394 C C . LEU A 1 299 ? 6.816 -1.831 -37.218 1.00 29.12 299 LEU A C 1
ATOM 2396 O O . LEU A 1 299 ? 6.890 -3.031 -36.954 1.00 29.12 299 LEU A O 1
ATOM 2400 N N . ILE A 1 300 ? 5.725 -1.098 -37.016 1.00 35.09 300 ILE A N 1
ATOM 2401 C CA . ILE A 1 300 ? 4.396 -1.646 -36.770 1.00 35.09 300 ILE A CA 1
ATOM 2402 C C . ILE A 1 300 ? 4.091 -2.626 -37.909 1.00 35.09 300 ILE A C 1
ATOM 2404 O O . ILE A 1 300 ? 3.921 -2.227 -39.062 1.00 35.09 300 ILE A O 1
ATOM 2408 N N . SER A 1 301 ? 4.039 -3.918 -37.595 1.00 30.84 301 SER A N 1
ATOM 2409 C CA . SER A 1 301 ? 3.466 -4.928 -38.478 1.00 30.84 301 SER A CA 1
ATOM 2410 C C . SER A 1 301 ? 2.444 -5.741 -37.692 1.00 30.84 301 SER A C 1
ATOM 2412 O O . SER A 1 301 ? 2.740 -6.361 -36.678 1.00 30.84 301 SER A O 1
ATOM 2414 N N . ASN A 1 302 ? 1.205 -5.635 -38.167 1.00 33.88 302 ASN A N 1
ATOM 2415 C CA . ASN A 1 302 ? 0.000 -6.277 -37.666 1.00 33.88 302 ASN A CA 1
ATOM 2416 C C . ASN A 1 302 ? 0.223 -7.756 -37.316 1.00 33.88 302 ASN A C 1
ATOM 2418 O O . ASN A 1 302 ? 0.521 -8.549 -38.210 1.00 33.88 302 ASN A O 1
ATOM 2422 N N . LEU A 1 303 ? -0.068 -8.153 -36.075 1.00 30.97 303 LEU A N 1
ATOM 2423 C CA . LEU A 1 303 ? -0.472 -9.528 -35.789 1.00 30.97 303 LEU A CA 1
ATOM 2424 C C . LEU A 1 303 ? -1.958 -9.564 -35.437 1.00 30.97 303 LEU A C 1
ATOM 2426 O O . LEU A 1 303 ? -2.388 -9.342 -34.310 1.00 30.97 303 LEU A O 1
ATOM 2430 N N . LEU A 1 304 ? -2.732 -9.868 -36.476 1.00 31.31 304 LEU A N 1
ATOM 2431 C CA . LEU A 1 304 ? -4.041 -10.481 -36.364 1.00 31.31 304 LEU A CA 1
ATOM 2432 C C . LEU A 1 304 ? -3.904 -11.828 -35.648 1.00 31.31 304 LEU A C 1
ATOM 2434 O O . LEU A 1 304 ? -3.099 -12.683 -36.019 1.00 31.31 304 LEU A O 1
ATOM 2438 N N . ILE A 1 305 ? -4.754 -11.996 -34.645 1.00 34.09 305 ILE A N 1
ATOM 2439 C CA . ILE A 1 305 ? -5.063 -13.238 -33.946 1.00 34.09 305 ILE A CA 1
ATOM 2440 C C . ILE A 1 305 ? -5.374 -14.329 -34.983 1.00 34.09 305 ILE A C 1
ATOM 2442 O O . ILE A 1 305 ? -6.332 -14.210 -35.748 1.00 34.09 305 ILE A O 1
ATOM 2446 N N . SER A 1 306 ? -4.591 -15.409 -34.997 1.00 30.02 306 SER A N 1
ATOM 2447 C CA . SER A 1 306 ? -4.974 -16.654 -35.669 1.00 30.02 306 SER A CA 1
ATOM 2448 C C . SER A 1 306 ? -5.261 -17.725 -34.619 1.00 30.02 306 SER A C 1
ATOM 2450 O O . SER A 1 306 ? -4.377 -18.198 -33.910 1.00 30.02 306 SER A O 1
ATOM 2452 N N . SER A 1 307 ? -6.542 -18.072 -34.493 1.00 29.80 307 SER A N 1
ATOM 2453 C CA . SER A 1 307 ? -7.010 -19.240 -33.745 1.00 29.80 307 SER A CA 1
ATOM 2454 C C . SER A 1 307 ? -6.546 -20.542 -34.415 1.00 29.80 307 SER A C 1
ATOM 2456 O O . SER A 1 307 ? -6.519 -20.614 -35.647 1.00 29.80 307 SER A O 1
ATOM 2458 N N . PRO A 1 308 ? -6.267 -21.615 -33.654 1.00 33.34 308 PRO A N 1
ATOM 2459 C CA . PRO A 1 308 ? -5.996 -22.921 -34.238 1.00 33.34 308 PRO A CA 1
ATOM 2460 C C . PRO A 1 308 ? -7.285 -23.550 -34.799 1.00 33.34 308 PRO A C 1
ATOM 2462 O O . PRO A 1 308 ? -8.302 -23.689 -34.119 1.00 33.34 308 PRO A O 1
ATOM 2465 N N . ASN A 1 309 ? -7.221 -23.911 -36.082 1.00 33.25 309 ASN A N 1
ATOM 2466 C CA . ASN A 1 309 ? -8.299 -24.479 -36.888 1.00 33.25 309 ASN A CA 1
ATOM 2467 C C . ASN A 1 309 ? -8.813 -25.838 -36.380 1.00 33.25 309 ASN A C 1
ATOM 2469 O O . ASN A 1 309 ? -8.041 -26.742 -36.057 1.00 33.25 309 ASN A O 1
ATOM 2473 N N . ARG A 1 310 ?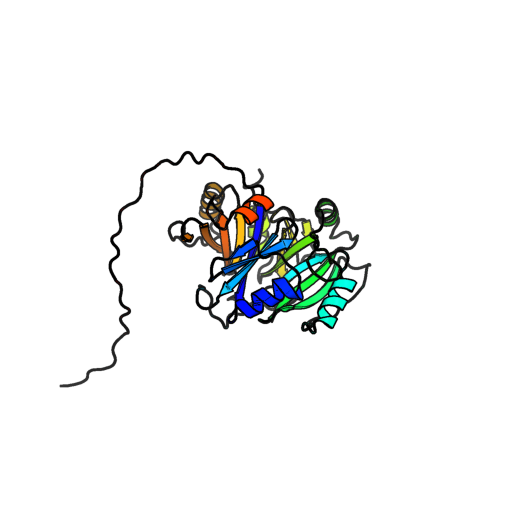 -10.140 -26.008 -36.462 1.00 34.84 310 ARG A N 1
ATOM 2474 C CA . ARG A 1 310 ? -10.834 -27.304 -36.477 1.00 34.84 310 ARG A CA 1
ATOM 2475 C C . ARG A 1 310 ? -10.601 -28.029 -37.808 1.00 34.84 310 ARG A C 1
ATOM 2477 O O . ARG A 1 310 ? -10.605 -27.412 -38.866 1.00 34.84 310 ARG A O 1
ATOM 2484 N N . HIS A 1 311 ? -10.476 -29.350 -37.696 1.00 34.41 311 HIS A N 1
ATOM 2485 C CA . HIS A 1 311 ? -10.802 -30.420 -38.648 1.00 34.41 311 HIS A CA 1
ATOM 2486 C C . HIS A 1 311 ? -10.869 -30.128 -40.158 1.00 34.41 311 HIS A C 1
ATOM 2488 O O . HIS A 1 311 ? -11.784 -29.462 -40.639 1.00 34.41 311 HIS A O 1
ATOM 2494 N N . ARG A 1 312 ? -10.077 -30.895 -40.922 1.00 33.25 312 ARG A N 1
ATOM 2495 C CA . ARG A 1 312 ? -10.568 -31.555 -42.141 1.00 33.25 312 ARG A CA 1
ATOM 2496 C C . ARG A 1 312 ? -10.078 -32.996 -42.228 1.00 33.25 312 ARG A C 1
ATOM 2498 O O . ARG A 1 312 ? -8.882 -33.262 -42.260 1.00 33.25 312 ARG A O 1
ATOM 2505 N N . SER A 1 313 ? -11.049 -33.897 -42.273 1.00 35.38 313 SER A N 1
ATOM 2506 C CA . SER A 1 313 ? -10.956 -35.232 -42.854 1.00 35.38 313 SER A CA 1
ATOM 2507 C C . SER A 1 313 ? -11.081 -35.151 -44.386 1.00 35.38 313 SER A C 1
ATOM 2509 O O . SER A 1 313 ? -11.489 -34.114 -44.914 1.00 35.38 313 SER A O 1
ATOM 2511 N N . ILE A 1 314 ? -10.879 -36.314 -45.023 1.00 42.88 314 ILE A N 1
ATOM 2512 C CA . ILE A 1 314 ? -11.250 -36.752 -46.387 1.00 42.88 314 ILE A CA 1
ATOM 2513 C C . ILE A 1 314 ? -10.059 -36.812 -47.362 1.00 42.88 314 ILE A C 1
ATOM 2515 O O . ILE A 1 314 ? -9.666 -35.800 -47.938 1.00 42.88 314 ILE A O 1
ATOM 2519 N N . GLN A 1 315 ? -9.529 -38.019 -47.592 1.00 40.59 315 GLN A N 1
ATOM 2520 C CA . GLN A 1 315 ? -10.060 -38.966 -48.588 1.00 40.59 315 GLN A CA 1
ATOM 2521 C C . GLN A 1 315 ? -10.016 -40.390 -48.035 1.00 40.59 315 GLN A C 1
ATOM 2523 O O . GLN A 1 315 ? -9.124 -40.653 -47.198 1.00 40.59 315 GLN A O 1
#